Protein AF-G2XPT1-F1 (afdb_monomer)

InterPro domains:
  IPR002893 Zinc finger, MYND-type [PS01360] (117-162)
  IPR046341 SET domain superfamily [G3DSA:2.170.270.10] (86-311)
  IPR046341 SET domain superfamily [SSF82199] (81-311)
  IPR050869 Histone-lysine N-methyltransferase [PTHR12197] (74-311)

Organism: Botryotinia fuckeliana (strain T4) (NCBI:txid999810)

pLDDT: mean 87.16, std 13.93, range [38.62, 98.56]

Secondary structure (DSSP, 8-state):
-HHHHHT-S---GGG--SEEEEE-B--TT---S--TTSHHHHHHHHHHHTTT-SSEEEEEEEEE-HHHHHH---TT-PPPEEEEEEEEESS---TT--------SSEEE--SSS-B-TTT-PBPPPSSTT---EE-SS-SS-EESSHHHHHHHHHHTGGGTTTTTGGGTT-S--GGGHHHHHHHHHHHHHHHHHHHHTS-GGG-HHHHTS---PBPTTGGGS---TTSPPPGGGEEEEEHIIIIIHHHHHHHHTT--TTTSHHHH-HHHHHHHHHHHHHH-EEEEPTTT-SEEEEE--TTGGGSPP-SS-S----

Mean predicted aligned error: 7.01 Å

Nearest PDB structures (foldseek):
  4wuy-assembly1_A  TM=5.979E-01  e=5.269E-06  Homo sapiens
  6cby-assembly2_B  TM=5.929E-01  e=5.924E-06  Homo sapiens
  3n71-assembly1_A  TM=6.202E-01  e=6.059E-04  Mus musculus
  3qww-assembly1_A  TM=5.610E-01  e=1.670E-04  Mus musculus
  8hsl-assembly1_J  TM=2.811E-01  e=7.555E+00  Thermus thermophilus HB8

Foldseek 3Di:
DVCVLVVHPDDDPVPDDQKDWDFLAQDPVPPLADPCQDPVNQVVLQVVQVVWFDFKGKHKDWDFPPVCVVVDCDPVNDGDTDIAIAIDTPDDDDVPDDGGDFQFQLKAFQAQPAQAAHRRRDHADDDDPPQQKDADPQADPHIHNHPVSNVCCQQFFCVLQGPLCLNVPNHPDDLVCRVVSQLLVSLLRLVSRCVNNVHASCNPPLHNNFDLLHDDVVVVPPPDDPPDDPDPSGIDMDGCCRQPDSLVVSCVSSVHDCVVVVVRRPSVSSVSSSSRQVLAWDFDADPPPRGTTMIGRRRSVSSHDDDPDDPDDDD

Sequence (315 aa):
MAKRRLKTDEVDISELPDQGLVRREIYPWNDHEPNRFSVESLDFLNQELQAISTKVEVRAVELPTLVEAAIVQEEDGHIPTNKQLGLFATDDIQPGETVLEETSVLTVNNRLKDALCDACSTVLPPLGKNSTVVGCPDCYDIMFCNETCLNLALETYHPAVCEKDVDTISKDPDPKESPNALYLLLLARALAMSATQEVHPLDLKEVKFIWGDFLDPASNAVPISPKSEPPPVWTLPFSFSSNIATPLHILEKMDIDMFAEIANYDLWILNTLYSKFRGTASARVNTTTGMPEVAAVHPLWCLANHDCDPNGDEN

Radius of gyration: 21.25 Å; Cα contacts (8 Å, |Δi|>4): 463; chains: 1; bounding box: 54×51×52 Å

Structure (mmCIF, N/CA/C/O backbone):
data_AF-G2XPT1-F1
#
_entry.id   AF-G2XPT1-F1
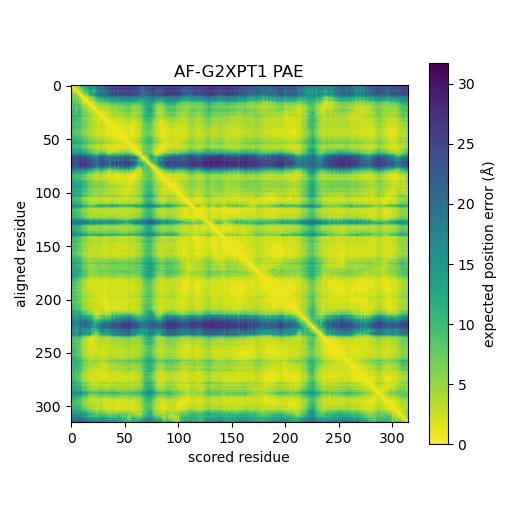#
loop_
_atom_site.group_PDB
_atom_site.id
_atom_site.type_symbol
_atom_site.label_atom_id
_atom_site.label_alt_id
_atom_site.label_comp_id
_atom_site.label_asym_id
_atom_site.label_entity_id
_atom_site.label_seq_id
_atom_site.pdbx_PDB_ins_code
_atom_site.Cartn_x
_atom_site.Cartn_y
_atom_site.Cartn_z
_atom_site.occupancy
_atom_site.B_iso_or_equiv
_atom_site.auth_seq_id
_atom_site.auth_comp_id
_atom_site.auth_asym_id
_atom_site.auth_atom_id
_atom_site.pdbx_PDB_model_num
ATOM 1 N N . MET A 1 1 ? 18.307 -8.342 -25.142 1.00 38.62 1 MET A N 1
ATOM 2 C CA . MET A 1 1 ? 18.779 -7.288 -24.210 1.00 38.62 1 MET A CA 1
ATOM 3 C C . MET A 1 1 ? 19.537 -7.853 -23.005 1.00 38.62 1 MET A C 1
ATOM 5 O O . MET A 1 1 ? 20.618 -7.346 -22.737 1.00 38.62 1 MET A O 1
ATOM 9 N N . ALA A 1 2 ? 19.042 -8.907 -22.337 1.00 41.19 2 ALA A N 1
ATOM 10 C CA . ALA A 1 2 ? 19.683 -9.516 -21.158 1.00 41.19 2 ALA A CA 1
ATOM 11 C C . ALA A 1 2 ? 21.142 -9.982 -21.383 1.00 41.19 2 ALA A C 1
ATOM 13 O O . ALA A 1 2 ? 22.028 -9.553 -20.653 1.00 41.19 2 ALA A O 1
ATOM 14 N N . LYS A 1 3 ? 21.428 -10.736 -22.460 1.00 42.47 3 LYS A N 1
ATOM 15 C CA . LYS A 1 3 ? 22.791 -11.210 -22.814 1.00 42.47 3 LYS A CA 1
ATOM 16 C C . LYS A 1 3 ? 23.838 -10.092 -22.915 1.00 42.47 3 LYS A C 1
ATOM 18 O O . LYS A 1 3 ? 24.947 -10.196 -22.406 1.00 42.47 3 LYS A O 1
ATOM 23 N N . ARG A 1 4 ? 23.446 -8.955 -23.502 1.00 47.09 4 ARG A N 1
ATOM 24 C CA . ARG A 1 4 ? 24.307 -7.771 -23.666 1.00 47.09 4 ARG A CA 1
ATOM 25 C C . ARG A 1 4 ? 24.639 -7.095 -22.329 1.00 47.09 4 ARG A C 1
ATOM 27 O O . ARG A 1 4 ? 25.687 -6.468 -22.224 1.00 47.09 4 ARG A O 1
ATOM 34 N N . ARG A 1 5 ? 23.761 -7.216 -21.324 1.00 51.12 5 ARG A N 1
ATOM 35 C CA . ARG A 1 5 ? 23.985 -6.698 -19.962 1.00 51.12 5 ARG A CA 1
ATOM 36 C C . ARG A 1 5 ? 24.780 -7.673 -19.096 1.00 51.12 5 ARG A C 1
ATOM 38 O O . ARG A 1 5 ? 25.679 -7.233 -18.393 1.00 51.12 5 ARG A O 1
ATOM 45 N N . LEU A 1 6 ? 24.509 -8.973 -19.216 1.00 55.25 6 LEU A N 1
ATOM 46 C CA . LEU A 1 6 ? 25.236 -10.037 -18.512 1.00 55.25 6 LEU A CA 1
ATOM 47 C C . LEU A 1 6 ? 26.628 -10.314 -19.108 1.00 55.25 6 LEU A C 1
ATOM 49 O O . LEU A 1 6 ? 27.410 -11.050 -18.521 1.00 55.25 6 LEU A O 1
ATOM 53 N N . LYS A 1 7 ? 26.950 -9.709 -20.262 1.00 60.59 7 LYS A N 1
ATOM 54 C CA . LYS A 1 7 ? 28.221 -9.874 -20.993 1.00 60.59 7 LYS A CA 1
ATOM 55 C C . LYS A 1 7 ? 28.572 -11.337 -21.282 1.00 60.59 7 LYS A C 1
ATOM 57 O O . LYS A 1 7 ? 29.745 -11.683 -21.375 1.00 60.59 7 LYS A O 1
ATOM 62 N N . THR A 1 8 ? 27.550 -12.168 -21.449 1.00 61.53 8 THR A N 1
ATOM 63 C CA . THR A 1 8 ? 27.683 -13.581 -21.790 1.00 61.53 8 THR A CA 1
ATOM 64 C C . THR A 1 8 ? 26.660 -13.951 -22.858 1.00 61.53 8 THR A C 1
ATOM 66 O O . THR A 1 8 ? 25.515 -13.480 -22.840 1.00 61.53 8 THR A O 1
ATOM 69 N N . ASP A 1 9 ? 27.087 -14.777 -23.809 1.00 65.94 9 ASP A N 1
ATOM 70 C CA . ASP A 1 9 ? 26.229 -15.322 -24.863 1.00 65.94 9 ASP A CA 1
ATOM 71 C C . ASP A 1 9 ? 25.440 -16.552 -24.384 1.00 65.94 9 ASP A C 1
ATOM 73 O O . ASP A 1 9 ? 24.390 -16.881 -24.955 1.00 65.94 9 ASP A O 1
ATOM 77 N N . GLU A 1 10 ? 25.893 -17.154 -23.282 1.00 67.50 10 GLU A N 1
ATOM 78 C CA . GLU A 1 10 ? 25.293 -18.289 -22.588 1.00 67.50 10 GLU A CA 1
ATOM 79 C C . GLU A 1 10 ? 24.869 -17.841 -21.186 1.00 67.50 10 GLU A C 1
ATOM 81 O O . GLU A 1 10 ? 25.688 -17.410 -20.378 1.00 67.50 10 GLU A O 1
ATOM 86 N N . VAL A 1 11 ? 23.564 -17.876 -20.922 1.00 67.00 11 VAL A N 1
ATOM 87 C CA . VAL A 1 11 ? 23.008 -17.663 -19.583 1.00 67.00 11 VAL A CA 1
ATOM 88 C C . VAL A 1 11 ? 22.449 -19.008 -19.167 1.00 67.00 11 VAL A C 1
ATOM 90 O O . VAL A 1 11 ? 21.438 -19.437 -19.728 1.00 67.00 11 VAL A O 1
ATOM 93 N N . ASP A 1 12 ? 23.122 -19.681 -18.241 1.00 76.44 12 ASP A N 1
ATOM 94 C CA . ASP A 1 12 ? 22.534 -20.837 -17.583 1.00 76.44 12 ASP A CA 1
ATOM 95 C C . ASP A 1 12 ? 21.476 -20.330 -16.598 1.00 76.44 12 ASP A C 1
ATOM 97 O O . ASP A 1 12 ? 21.779 -19.628 -15.634 1.00 76.44 12 ASP A O 1
ATOM 101 N N . ILE A 1 13 ? 20.211 -20.642 -16.877 1.00 76.50 13 ILE A N 1
ATOM 102 C CA . ILE A 1 13 ? 19.076 -20.227 -16.044 1.00 76.50 13 ILE A CA 1
ATOM 103 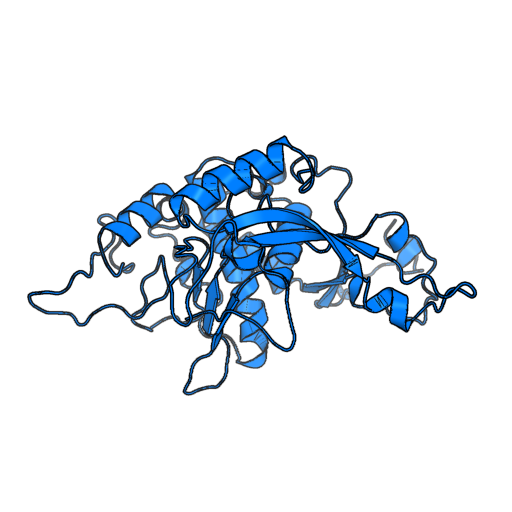C C . ILE A 1 13 ? 19.205 -20.827 -14.636 1.00 76.50 13 ILE A C 1
ATOM 105 O O . ILE A 1 13 ? 18.762 -20.204 -13.675 1.00 76.50 13 ILE A O 1
ATOM 109 N N . SER A 1 14 ? 19.843 -21.997 -14.507 1.00 78.75 14 SER A N 1
ATOM 110 C CA . SER A 1 14 ? 20.061 -22.662 -13.218 1.00 78.75 14 SER A CA 1
ATOM 111 C C . SER A 1 14 ? 21.121 -21.986 -12.342 1.00 78.75 14 SER A C 1
ATOM 113 O O . SER A 1 14 ? 21.182 -22.267 -11.148 1.00 78.75 14 SER A O 1
ATOM 115 N N . GLU A 1 15 ? 21.911 -21.066 -12.903 1.00 80.06 15 GLU A N 1
ATOM 116 C CA . GLU A 1 15 ? 22.917 -20.285 -12.176 1.00 80.06 15 GLU A CA 1
ATOM 117 C C . GLU A 1 15 ? 22.453 -18.852 -11.862 1.00 80.06 15 GLU A C 1
ATOM 119 O O . GLU A 1 15 ? 23.216 -18.058 -11.304 1.00 80.06 15 GLU A O 1
ATOM 124 N N . LEU A 1 16 ? 21.215 -18.485 -12.217 1.00 78.94 16 LEU A N 1
ATOM 125 C CA . LEU A 1 16 ? 20.687 -17.166 -11.877 1.00 78.94 16 LEU A CA 1
ATOM 126 C C . LEU A 1 16 ? 20.480 -17.048 -10.358 1.00 78.94 16 LEU A C 1
ATOM 128 O O . LEU A 1 16 ? 19.913 -17.953 -9.748 1.00 78.94 16 LEU A O 1
ATOM 132 N N . PRO A 1 17 ? 20.913 -15.938 -9.733 1.00 83.19 17 PRO A N 1
ATOM 133 C CA . PRO A 1 17 ? 20.737 -15.752 -8.302 1.00 83.19 17 PRO A CA 1
ATOM 134 C C . PRO A 1 17 ? 19.265 -15.507 -7.956 1.00 83.19 17 PRO A C 1
ATOM 136 O O . PRO A 1 17 ? 18.551 -14.808 -8.677 1.00 83.19 17 PRO A O 1
ATOM 139 N N . ASP A 1 18 ? 18.849 -15.994 -6.787 1.00 84.94 18 ASP A N 1
ATOM 140 C CA . ASP A 1 18 ? 17.502 -15.757 -6.251 1.00 84.94 18 ASP A CA 1
ATOM 141 C C . ASP A 1 18 ? 17.252 -14.292 -5.878 1.00 84.94 18 ASP A C 1
ATOM 143 O O . ASP A 1 18 ? 16.100 -13.875 -5.765 1.00 84.94 18 ASP A O 1
ATOM 147 N N . GLN A 1 19 ? 18.315 -13.514 -5.659 1.00 86.88 19 GLN A N 1
ATOM 148 C CA . GLN A 1 19 ? 18.261 -12.112 -5.258 1.00 86.88 19 GLN A CA 1
ATOM 149 C C . GLN A 1 19 ? 18.937 -11.217 -6.291 1.00 86.88 19 GLN A C 1
ATOM 151 O O . GLN A 1 19 ? 19.929 -11.587 -6.922 1.00 86.88 19 GLN A O 1
ATOM 156 N N . GLY A 1 20 ? 18.420 -10.003 -6.430 1.00 87.00 20 GLY A N 1
ATOM 157 C CA . GLY A 1 20 ? 18.968 -9.011 -7.336 1.00 87.00 20 GLY A CA 1
ATOM 158 C C . GLY A 1 20 ? 18.349 -7.641 -7.130 1.00 87.00 20 GLY A C 1
ATOM 159 O O . GLY A 1 20 ? 17.837 -7.310 -6.062 1.00 87.00 20 GLY A O 1
ATOM 160 N N . LEU A 1 21 ? 18.405 -6.841 -8.188 1.00 85.31 21 LEU A N 1
ATOM 161 C CA . LEU A 1 21 ? 17.921 -5.471 -8.206 1.00 85.31 21 LEU A CA 1
ATOM 162 C C . LEU A 1 21 ? 17.081 -5.247 -9.462 1.00 85.31 21 LEU A C 1
ATOM 164 O O . LEU A 1 21 ? 17.472 -5.663 -10.558 1.00 85.31 21 LEU A O 1
ATOM 168 N N . VAL A 1 22 ? 15.954 -4.559 -9.312 1.00 85.44 22 VAL A N 1
ATOM 169 C CA . VAL A 1 22 ? 15.142 -4.060 -10.433 1.00 85.44 22 VAL A CA 1
ATOM 170 C C . VAL A 1 22 ? 15.183 -2.543 -10.474 1.00 85.44 22 VAL A C 1
ATOM 172 O O . VAL A 1 22 ? 15.531 -1.892 -9.494 1.00 85.44 22 VAL A O 1
ATOM 175 N N . ARG A 1 23 ? 14.862 -1.970 -11.633 1.00 82.62 23 ARG A N 1
ATOM 176 C CA . ARG A 1 23 ? 14.886 -0.521 -11.822 1.00 82.62 23 ARG A CA 1
ATOM 177 C C . ARG A 1 23 ? 13.727 0.147 -11.102 1.00 82.62 23 ARG A C 1
ATOM 179 O O . ARG A 1 23 ? 12.616 -0.379 -11.085 1.00 82.62 23 ARG A O 1
ATOM 186 N N . ARG A 1 24 ? 14.001 1.337 -10.580 1.00 86.12 24 ARG A N 1
ATOM 187 C CA . ARG A 1 24 ? 13.007 2.239 -10.009 1.00 86.12 24 ARG A CA 1
ATOM 188 C C . ARG A 1 24 ? 12.661 3.333 -11.024 1.00 86.12 24 ARG A C 1
ATOM 190 O O . ARG A 1 24 ? 13.231 4.418 -10.999 1.00 86.12 24 ARG A O 1
ATOM 197 N N . GLU A 1 25 ? 11.796 3.018 -11.986 1.00 85.50 25 GLU A N 1
ATOM 198 C CA . GLU A 1 25 ? 11.415 3.929 -13.079 1.00 85.50 25 GLU A CA 1
ATOM 199 C C . GLU A 1 25 ? 9.935 3.796 -13.438 1.00 85.50 25 GLU A C 1
ATOM 201 O O . GLU A 1 25 ? 9.319 2.762 -13.176 1.00 85.50 25 GLU A O 1
ATOM 206 N N . ILE A 1 26 ? 9.377 4.831 -14.071 1.00 87.38 26 ILE A N 1
ATOM 207 C CA . ILE A 1 26 ? 8.077 4.716 -14.737 1.00 87.38 26 ILE A CA 1
ATOM 208 C C . ILE A 1 26 ? 8.307 3.944 -16.036 1.00 87.38 26 ILE A C 1
ATOM 210 O O . ILE A 1 26 ? 9.004 4.409 -16.942 1.00 87.38 26 ILE A O 1
ATOM 214 N N . TYR A 1 27 ? 7.757 2.734 -16.114 1.00 86.19 27 TYR A N 1
ATOM 215 C CA . TYR A 1 27 ? 7.898 1.895 -17.298 1.00 86.19 27 TYR A CA 1
ATOM 216 C C . TYR A 1 27 ? 7.154 2.500 -18.499 1.00 86.19 27 TYR A C 1
ATOM 218 O O . TYR A 1 27 ? 6.073 3.050 -18.315 1.00 86.19 27 TYR A O 1
ATOM 226 N N . PRO A 1 28 ? 7.652 2.346 -19.743 1.00 86.62 28 PRO A N 1
ATOM 227 C CA . PRO A 1 28 ? 7.033 2.971 -20.919 1.00 86.62 28 PRO A CA 1
ATOM 228 C C . PRO A 1 28 ? 5.571 2.594 -21.192 1.00 86.62 28 PRO A C 1
ATOM 230 O O . PRO A 1 28 ? 4.889 3.320 -21.905 1.00 86.62 28 PRO A O 1
ATOM 233 N N . TRP A 1 29 ? 5.115 1.444 -20.690 1.00 88.56 29 TRP A N 1
ATOM 234 C CA . TRP A 1 29 ? 3.732 0.981 -20.825 1.00 88.56 29 TRP A CA 1
ATOM 235 C C . TRP A 1 29 ? 2.807 1.545 -19.736 1.00 88.56 29 TRP A C 1
ATOM 237 O O . TRP A 1 29 ? 1.599 1.441 -19.885 1.00 88.56 29 TRP A O 1
ATOM 247 N N . ASN A 1 30 ? 3.356 2.098 -18.648 1.00 91.31 30 ASN A N 1
ATOM 248 C CA . ASN A 1 30 ? 2.587 2.529 -17.487 1.00 91.31 30 ASN A CA 1
ATOM 249 C C . ASN A 1 30 ? 2.008 3.931 -17.719 1.00 91.31 30 ASN A C 1
ATOM 251 O O . ASN A 1 30 ? 2.648 4.937 -17.409 1.00 91.31 30 ASN A O 1
ATOM 255 N N . ASP A 1 31 ? 0.797 3.981 -18.262 1.00 93.00 31 ASP A N 1
ATOM 256 C CA . ASP A 1 31 ? -0.021 5.186 -18.421 1.00 93.00 31 ASP A CA 1
ATOM 257 C C . ASP A 1 31 ? -0.940 5.463 -17.215 1.00 93.00 31 ASP A C 1
ATOM 259 O O . ASP A 1 31 ? -1.649 6.470 -17.199 1.00 93.00 31 ASP A O 1
ATOM 263 N N . HIS A 1 32 ? -0.881 4.621 -16.177 1.00 95.44 32 HIS A N 1
ATOM 264 C CA . HIS A 1 32 ? -1.628 4.798 -14.931 1.00 95.44 32 HIS A CA 1
ATOM 265 C C . HIS A 1 32 ? -0.966 5.797 -13.974 1.00 95.44 32 HIS A C 1
ATOM 267 O O . HIS A 1 32 ? -1.654 6.397 -13.143 1.00 95.44 32 HIS A O 1
ATOM 273 N N . GLU A 1 33 ? 0.356 6.001 -14.077 1.00 94.12 33 GLU A N 1
ATOM 274 C CA . GLU A 1 33 ? 1.042 6.974 -13.225 1.00 94.12 33 GLU A CA 1
ATOM 275 C C . GLU A 1 33 ? 0.599 8.412 -13.538 1.00 94.12 33 GLU A C 1
ATOM 277 O O . GLU A 1 33 ? 0.815 8.903 -14.652 1.00 94.12 33 GLU A O 1
ATOM 282 N N . PRO A 1 34 ? 0.029 9.142 -12.560 1.00 94.38 34 PRO A N 1
ATOM 283 C CA . PRO A 1 34 ? -0.455 10.486 -12.800 1.00 94.38 34 PRO A CA 1
ATOM 284 C C . PRO A 1 34 ? 0.697 11.493 -12.806 1.00 94.38 34 PRO A C 1
ATOM 286 O O . PRO A 1 34 ? 1.705 11.356 -12.106 1.00 94.38 34 PRO A O 1
ATOM 289 N N . ASN A 1 35 ? 0.481 12.623 -13.478 1.00 93.88 35 ASN A N 1
ATOM 290 C CA . ASN A 1 35 ? 1.222 13.827 -13.131 1.00 93.88 35 ASN A CA 1
ATOM 291 C C . ASN A 1 35 ? 0.732 14.329 -11.762 1.00 93.88 35 ASN A C 1
ATOM 293 O O . ASN A 1 35 ? -0.285 15.025 -11.675 1.00 93.88 35 ASN A O 1
ATOM 297 N N . ARG A 1 36 ? 1.461 13.990 -10.692 1.00 94.38 36 ARG A N 1
ATOM 298 C CA . ARG A 1 36 ? 1.141 14.372 -9.300 1.00 94.38 36 ARG A CA 1
ATOM 299 C C . ARG A 1 36 ? 1.050 15.887 -9.080 1.00 94.38 36 ARG A C 1
ATOM 301 O O . ARG A 1 36 ? 0.421 16.316 -8.125 1.00 94.38 36 ARG A O 1
ATOM 308 N N . PHE A 1 37 ? 1.661 16.685 -9.956 1.00 95.12 37 PHE A N 1
ATOM 309 C CA . PHE A 1 37 ? 1.712 18.148 -9.858 1.00 95.12 37 PHE A CA 1
ATOM 310 C C . PHE A 1 37 ? 0.707 18.856 -10.775 1.00 95.12 37 PHE A C 1
ATOM 312 O O . PHE A 1 37 ? 0.735 20.081 -10.880 1.00 95.12 37 PHE A O 1
ATOM 319 N N . SER A 1 38 ? -0.122 18.099 -11.497 1.00 96.88 38 SER A N 1
ATOM 320 C CA . SER A 1 38 ? -1.204 18.671 -12.299 1.00 96.88 38 SER A CA 1
ATOM 321 C C . SER A 1 38 ? -2.288 19.275 -11.407 1.00 96.88 38 SER A C 1
ATOM 323 O O . SER A 1 38 ? -2.428 18.894 -10.243 1.00 96.88 38 SER A O 1
ATOM 325 N N . VAL A 1 39 ? -3.051 20.217 -11.964 1.00 97.56 39 VAL A N 1
ATOM 326 C CA . VAL A 1 39 ? -4.173 20.849 -11.254 1.00 97.56 39 VAL A CA 1
ATOM 327 C C . VAL A 1 39 ? -5.203 19.787 -10.885 1.00 97.56 39 VAL A C 1
ATOM 329 O O . VAL A 1 39 ? -5.645 19.738 -9.748 1.00 97.56 39 VAL A O 1
ATOM 332 N N . GLU A 1 40 ? -5.480 18.860 -11.798 1.00 97.62 40 GLU A N 1
ATOM 333 C CA . GLU A 1 40 ? -6.436 17.775 -11.605 1.00 97.62 40 GLU A CA 1
ATOM 334 C C . GLU A 1 40 ? -6.037 16.847 -10.444 1.00 97.62 40 GLU A C 1
ATOM 336 O O . GLU A 1 40 ? -6.880 16.491 -9.622 1.00 97.62 40 GLU A O 1
ATOM 341 N N . SER A 1 41 ? -4.750 16.487 -10.335 1.00 97.62 41 SER A N 1
ATOM 342 C CA . SER A 1 41 ? -4.242 15.685 -9.211 1.00 97.62 41 SER A CA 1
ATOM 343 C C . SER A 1 41 ? -4.313 16.439 -7.883 1.00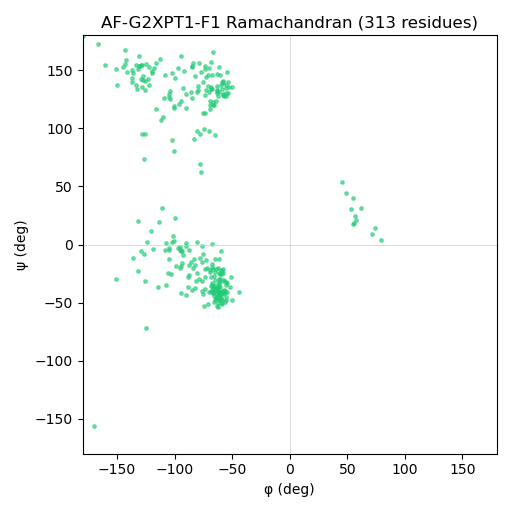 97.62 41 SER A C 1
ATOM 345 O O . SER A 1 41 ? -4.671 15.849 -6.866 1.00 97.62 41 SER A O 1
ATOM 347 N N . LEU A 1 42 ? -3.963 17.729 -7.872 1.00 98.00 42 LEU A N 1
ATOM 348 C CA . LEU A 1 42 ? -4.013 18.555 -6.663 1.00 98.00 42 LEU A CA 1
ATOM 349 C C . LEU A 1 42 ? -5.454 18.787 -6.199 1.00 98.00 42 LEU A C 1
ATOM 351 O O . LEU A 1 42 ? -5.712 18.711 -5.000 1.00 98.00 42 LEU A O 1
ATOM 355 N N . ASP A 1 43 ? -6.383 19.026 -7.122 1.00 98.06 43 ASP A N 1
ATOM 356 C CA . ASP A 1 43 ? -7.806 19.193 -6.822 1.00 98.06 43 ASP A CA 1
ATOM 357 C C . ASP A 1 43 ? -8.388 17.904 -6.235 1.00 98.06 43 ASP A C 1
ATOM 359 O O . ASP A 1 43 ? -9.058 17.948 -5.204 1.00 98.06 43 ASP A O 1
ATOM 363 N N . PHE A 1 44 ? -8.069 16.748 -6.832 1.00 97.88 44 PHE A N 1
ATOM 364 C CA . PHE A 1 44 ? -8.476 15.445 -6.305 1.00 97.88 44 PHE A CA 1
ATOM 365 C C . PHE A 1 44 ? -7.934 15.207 -4.888 1.00 97.88 44 PHE A C 1
ATOM 367 O O . PHE A 1 44 ? -8.694 14.877 -3.981 1.00 97.88 44 PHE A O 1
ATOM 374 N N . LEU A 1 45 ? -6.630 15.414 -4.671 1.00 97.94 45 LEU A N 1
ATOM 375 C CA . LEU A 1 45 ? -6.009 15.211 -3.360 1.00 97.94 45 LEU A CA 1
ATOM 376 C C . LEU A 1 45 ? -6.578 16.154 -2.296 1.00 97.94 45 LEU A C 1
ATOM 378 O O . LEU A 1 45 ? -6.822 15.725 -1.173 1.00 97.94 45 LEU A O 1
ATOM 382 N N . ASN A 1 46 ? -6.820 17.420 -2.641 1.00 98.06 46 ASN A N 1
ATOM 383 C CA . ASN A 1 46 ? -7.441 18.373 -1.724 1.00 98.06 46 ASN A CA 1
ATOM 384 C C . ASN A 1 46 ? -8.902 18.028 -1.427 1.00 98.06 46 ASN A C 1
ATOM 386 O O . ASN A 1 46 ? -9.350 18.223 -0.299 1.00 98.06 46 ASN A O 1
ATOM 390 N N . GLN A 1 47 ? -9.638 17.489 -2.400 1.00 97.25 47 GLN A N 1
ATOM 391 C CA . GLN A 1 47 ? -10.997 17.005 -2.178 1.00 97.25 47 GLN A CA 1
ATOM 392 C C . GLN A 1 47 ? -11.021 15.821 -1.200 1.00 97.25 47 GLN A C 1
ATOM 394 O O . GLN A 1 47 ? -11.829 15.827 -0.273 1.00 97.25 47 GLN A O 1
ATOM 399 N N . GLU A 1 48 ? -10.131 14.837 -1.365 1.00 96.56 48 GLU A N 1
ATOM 400 C CA . GLU A 1 48 ? -10.024 13.717 -0.418 1.00 96.56 48 GLU A CA 1
ATOM 401 C C . GLU A 1 48 ? -9.569 14.206 0.971 1.00 96.56 48 GLU A C 1
ATOM 403 O O . GLU A 1 48 ? -10.120 13.790 1.990 1.00 96.56 48 GLU A O 1
ATOM 408 N N . LEU A 1 49 ? -8.623 15.152 1.029 1.00 96.75 49 LEU A N 1
ATOM 409 C CA . LEU A 1 49 ? -8.117 15.732 2.279 1.00 96.75 49 LEU A CA 1
ATOM 410 C C . LEU A 1 49 ? -9.200 16.463 3.085 1.00 96.75 49 LEU A C 1
ATOM 412 O O . LEU A 1 49 ? -9.225 16.349 4.310 1.00 96.75 49 LEU A O 1
ATOM 416 N N . GLN A 1 50 ? -10.134 17.146 2.420 1.00 95.69 50 GLN A N 1
ATOM 417 C CA . GLN A 1 50 ? -11.257 17.833 3.074 1.00 95.69 50 GLN A CA 1
ATOM 418 C C . GLN A 1 50 ? -12.195 16.889 3.841 1.00 95.69 50 GLN A C 1
ATOM 420 O O . GLN A 1 50 ? -12.928 17.342 4.722 1.00 95.69 50 GLN A O 1
ATOM 425 N N . ALA A 1 51 ? -12.190 15.588 3.532 1.00 94.38 51 ALA A N 1
ATOM 426 C CA . ALA A 1 51 ? -12.980 14.607 4.270 1.00 94.38 51 ALA A CA 1
ATOM 427 C C . ALA A 1 51 ? -12.395 14.293 5.660 1.00 94.38 51 ALA A C 1
ATOM 429 O O . ALA A 1 51 ? -13.127 13.819 6.528 1.00 94.38 51 ALA A O 1
ATOM 430 N N . ILE A 1 52 ? -11.100 14.559 5.870 1.00 94.44 52 ILE A N 1
ATOM 431 C CA . ILE A 1 52 ? -10.349 14.142 7.067 1.00 94.44 52 ILE A CA 1
ATOM 432 C C . ILE A 1 52 ? -9.576 15.276 7.756 1.00 94.44 52 ILE A C 1
ATOM 434 O O . ILE A 1 52 ? -8.979 15.072 8.814 1.00 94.44 52 ILE A O 1
ATOM 438 N N . SER A 1 53 ? -9.563 16.471 7.165 1.00 95.62 53 SER A N 1
ATOM 439 C CA . SER A 1 53 ? -8.948 17.670 7.726 1.00 95.62 53 SER A CA 1
ATOM 440 C C . SER A 1 53 ? -9.661 18.938 7.260 1.00 95.62 53 SER A C 1
ATOM 442 O O . SER A 1 53 ? -10.209 19.005 6.164 1.00 95.62 53 SER A O 1
ATOM 444 N N . THR A 1 54 ? -9.628 19.974 8.099 1.00 94.69 54 THR A N 1
ATOM 445 C CA . THR A 1 54 ? -10.178 21.306 7.800 1.00 94.69 54 THR A CA 1
ATOM 446 C C . THR A 1 54 ? -9.132 22.418 7.808 1.00 94.69 54 THR A C 1
ATOM 448 O O . THR A 1 54 ? -9.479 23.558 7.513 1.00 94.69 54 THR A O 1
ATOM 451 N N . LYS A 1 55 ? -7.876 22.108 8.159 1.00 95.56 55 LYS A N 1
ATOM 452 C CA . LYS A 1 55 ? -6.821 23.107 8.408 1.00 95.56 55 LYS A CA 1
ATOM 453 C C . LYS A 1 55 ? -5.570 22.928 7.563 1.00 95.56 55 LYS A C 1
ATOM 455 O O . LYS A 1 55 ? -4.603 23.666 7.754 1.00 95.56 55 LYS A O 1
ATOM 460 N N . VAL A 1 56 ? -5.551 21.945 6.670 1.00 96.75 56 VAL A N 1
ATOM 461 C CA . VAL A 1 56 ? -4.436 21.737 5.752 1.00 96.75 56 VAL A CA 1
ATOM 462 C C . VAL A 1 56 ? -4.912 21.563 4.324 1.00 96.75 56 VAL A C 1
ATOM 464 O O . VAL A 1 56 ? -6.021 21.100 4.068 1.00 96.75 56 VAL A O 1
ATOM 467 N N . GLU A 1 57 ? -4.032 21.914 3.398 1.00 97.44 57 GLU A N 1
ATOM 468 C CA . GLU A 1 57 ? -4.194 21.657 1.976 1.00 97.44 57 GLU A CA 1
ATOM 469 C C . GLU A 1 57 ? -2.909 21.079 1.373 1.00 97.44 57 GLU A C 1
ATOM 471 O O . GLU A 1 57 ? -1.799 21.317 1.863 1.00 97.44 57 GLU A O 1
ATOM 476 N N . VAL A 1 58 ? -3.058 20.329 0.286 1.00 97.75 58 VAL A N 1
ATOM 477 C CA . VAL A 1 58 ? -1.949 19.804 -0.507 1.00 97.75 58 VAL A CA 1
ATOM 478 C C . VAL A 1 58 ? -1.504 20.861 -1.508 1.00 97.75 58 VAL A C 1
ATOM 480 O O . VAL A 1 58 ? -2.300 21.330 -2.326 1.00 97.75 58 VAL A O 1
ATOM 483 N N . ARG A 1 59 ? -0.211 21.191 -1.509 1.00 97.19 59 ARG A N 1
ATOM 484 C CA . ARG A 1 59 ? 0.398 22.058 -2.530 1.00 97.19 59 ARG A CA 1
ATOM 485 C C . ARG A 1 59 ? 1.656 21.424 -3.112 1.00 97.19 59 ARG A C 1
ATOM 487 O O . ARG A 1 59 ? 2.340 20.646 -2.451 1.00 97.19 59 ARG A O 1
ATOM 494 N N . ALA A 1 60 ? 1.986 21.798 -4.346 1.00 95.75 60 ALA A N 1
ATOM 495 C CA . ALA A 1 60 ? 3.296 21.517 -4.919 1.00 95.75 60 ALA A CA 1
ATOM 496 C C . ALA A 1 60 ? 4.329 22.528 -4.399 1.00 95.75 60 ALA A C 1
ATOM 498 O O . ALA A 1 60 ? 4.065 23.731 -4.358 1.00 95.75 60 ALA A O 1
ATOM 499 N N . VAL A 1 61 ? 5.510 22.042 -4.034 1.00 92.88 61 VAL A N 1
ATOM 500 C CA . VAL A 1 61 ? 6.618 22.832 -3.490 1.00 92.88 61 VAL A CA 1
ATOM 501 C C . VAL A 1 61 ? 7.930 22.406 -4.140 1.00 92.88 61 VAL A C 1
ATOM 503 O O . VAL A 1 61 ? 8.094 21.246 -4.509 1.00 92.88 61 VAL A O 1
ATOM 506 N N . GLU A 1 62 ? 8.859 23.344 -4.309 1.00 91.06 62 GLU A N 1
ATOM 507 C CA . GLU A 1 62 ? 10.228 23.038 -4.725 1.00 91.06 62 GLU A CA 1
ATOM 508 C C . GLU A 1 62 ? 11.126 22.956 -3.493 1.00 91.06 62 GLU A C 1
ATOM 510 O O . GLU A 1 62 ? 11.232 23.919 -2.732 1.00 91.06 62 GLU A O 1
ATOM 515 N N . LEU A 1 63 ? 11.751 21.796 -3.293 1.00 85.50 63 LEU A N 1
ATOM 516 C CA . LEU A 1 63 ? 12.647 21.524 -2.173 1.00 85.50 63 LEU A CA 1
ATOM 517 C C . LEU A 1 63 ? 14.061 21.221 -2.679 1.00 85.50 63 LEU A C 1
ATOM 519 O O . LEU A 1 63 ? 14.210 20.720 -3.792 1.00 85.50 63 LEU A O 1
ATOM 523 N N . PRO A 1 64 ? 15.113 21.499 -1.891 1.00 81.50 64 PRO A N 1
ATOM 524 C CA . PRO A 1 64 ? 16.479 21.133 -2.251 1.00 81.50 64 PRO A CA 1
ATOM 525 C C . PRO A 1 64 ? 16.661 19.621 -2.461 1.00 81.50 64 PRO A C 1
ATOM 527 O O . PRO A 1 64 ? 16.268 18.810 -1.620 1.00 81.50 64 PRO A O 1
ATOM 530 N N . THR A 1 65 ? 17.339 19.231 -3.538 1.00 75.38 65 THR A N 1
ATOM 531 C CA . THR A 1 65 ? 17.727 17.845 -3.809 1.00 75.38 65 THR A CA 1
ATOM 532 C C . THR A 1 65 ? 18.944 17.476 -2.959 1.00 75.38 65 THR A C 1
ATOM 534 O O . THR A 1 65 ? 20.092 17.720 -3.330 1.00 75.38 65 THR A O 1
ATOM 537 N N . LEU A 1 66 ? 18.700 16.862 -1.797 1.00 65.75 66 LEU A N 1
ATOM 538 C CA . LEU A 1 66 ? 19.737 16.585 -0.791 1.00 65.75 66 LEU A CA 1
ATOM 539 C C . LEU A 1 66 ? 20.860 15.652 -1.284 1.00 65.75 66 LEU A C 1
ATOM 541 O O . LEU A 1 66 ? 22.015 15.825 -0.901 1.00 65.75 66 LEU A O 1
ATOM 545 N N . VAL A 1 67 ? 20.543 14.672 -2.138 1.00 56.78 67 VAL A N 1
ATOM 546 C CA . VAL A 1 67 ? 21.525 13.688 -2.636 1.00 56.78 67 VAL A CA 1
ATOM 547 C C . VAL A 1 67 ? 22.435 14.293 -3.708 1.00 56.78 67 VAL A C 1
ATOM 549 O O . VAL A 1 67 ? 23.639 14.057 -3.692 1.00 56.78 67 VAL A O 1
ATOM 552 N N . GLU A 1 68 ? 21.895 15.113 -4.609 1.00 50.47 68 GLU A N 1
ATOM 553 C CA . GLU A 1 68 ? 22.681 15.773 -5.660 1.00 50.47 68 GLU A CA 1
ATOM 554 C C . GLU A 1 68 ? 23.534 16.909 -5.094 1.00 50.47 68 GLU A C 1
ATOM 556 O O . GLU A 1 68 ? 24.705 17.006 -5.450 1.00 50.47 68 GLU A O 1
ATOM 561 N N . ALA A 1 69 ? 23.020 17.674 -4.124 1.00 48.28 69 ALA A N 1
ATOM 562 C CA . ALA A 1 69 ? 23.785 18.708 -3.423 1.00 48.28 69 ALA A CA 1
ATOM 563 C C . ALA A 1 69 ? 25.020 18.157 -2.673 1.00 48.28 69 ALA A C 1
ATOM 565 O O . ALA A 1 69 ? 25.993 18.879 -2.455 1.00 48.28 69 ALA A O 1
ATOM 566 N N . ALA A 1 70 ? 25.003 16.875 -2.290 1.00 47.88 70 ALA A N 1
ATOM 567 C CA . ALA A 1 70 ? 26.138 16.200 -1.659 1.00 47.88 70 ALA A CA 1
ATOM 568 C C . ALA A 1 70 ? 27.173 15.656 -2.666 1.00 47.88 70 ALA A C 1
ATOM 570 O O . ALA A 1 70 ? 28.314 15.395 -2.281 1.00 47.88 70 ALA A O 1
ATOM 571 N N . ILE A 1 71 ? 26.791 15.464 -3.935 1.00 48.22 71 ILE A N 1
ATOM 572 C CA . ILE A 1 71 ? 27.615 14.807 -4.968 1.00 48.22 71 ILE A CA 1
ATOM 573 C C . ILE A 1 71 ? 28.144 15.817 -5.997 1.00 48.22 71 ILE A C 1
ATOM 575 O O . ILE A 1 71 ? 29.267 15.666 -6.481 1.00 48.22 71 ILE A O 1
ATOM 579 N N . VAL A 1 72 ? 27.368 16.852 -6.318 1.00 48.62 72 VAL A N 1
ATOM 580 C CA . VAL A 1 72 ? 27.682 17.866 -7.327 1.00 48.62 72 VAL A CA 1
ATOM 581 C C . VAL A 1 72 ? 27.577 19.237 -6.665 1.00 48.62 72 VAL A C 1
ATOM 583 O O . VAL A 1 72 ? 26.501 19.812 -6.550 1.00 48.62 72 VAL A O 1
ATOM 586 N N . GLN A 1 73 ? 28.706 19.769 -6.196 1.00 47.50 73 GLN A N 1
ATOM 587 C CA . GLN A 1 73 ? 28.797 21.211 -5.975 1.00 47.50 73 GLN A CA 1
ATOM 588 C C . GLN A 1 73 ? 28.924 21.848 -7.357 1.00 47.50 73 GLN A C 1
ATOM 590 O O . GLN A 1 73 ? 30.006 21.815 -7.945 1.00 47.50 73 GLN A O 1
ATOM 595 N N . GLU A 1 74 ? 27.824 22.359 -7.910 1.00 52.94 74 GLU A N 1
ATOM 596 C CA . GLU A 1 74 ? 27.917 23.220 -9.088 1.00 52.94 74 GLU A CA 1
ATOM 597 C C . GLU A 1 74 ? 28.770 24.452 -8.734 1.00 52.94 74 GLU A C 1
ATOM 599 O O . GLU A 1 74 ? 28.676 25.006 -7.635 1.00 52.94 74 GLU A O 1
ATOM 604 N N . GLU A 1 75 ? 29.669 24.848 -9.643 1.00 55.12 75 GLU A N 1
ATOM 605 C CA . GLU A 1 75 ? 30.670 25.905 -9.409 1.00 55.12 75 GLU A CA 1
ATOM 606 C C . GLU A 1 75 ? 30.046 27.286 -9.110 1.00 55.12 75 GLU A C 1
ATOM 608 O O . GLU A 1 75 ? 30.749 28.193 -8.659 1.00 55.12 75 GLU A O 1
ATOM 613 N N . ASP A 1 76 ? 28.740 27.454 -9.335 1.00 65.06 76 ASP A N 1
ATOM 614 C CA . ASP A 1 76 ? 27.978 28.687 -9.119 1.00 65.06 76 ASP A CA 1
ATOM 615 C C . ASP A 1 76 ? 27.256 28.761 -7.757 1.00 65.06 76 ASP A C 1
ATOM 617 O O . ASP A 1 76 ? 26.694 29.806 -7.416 1.00 65.06 76 ASP A O 1
ATOM 621 N N . GLY A 1 77 ? 27.306 27.691 -6.953 1.00 63.66 77 GLY A N 1
ATOM 622 C CA . GLY A 1 77 ? 26.650 27.623 -5.647 1.00 63.66 77 GLY A CA 1
ATOM 623 C C . GLY A 1 77 ? 25.126 27.461 -5.705 1.00 63.66 77 GLY A C 1
ATOM 624 O O . GLY A 1 77 ? 24.470 27.660 -4.676 1.00 63.66 77 GLY A O 1
ATOM 625 N N . HIS A 1 78 ? 24.548 27.118 -6.862 1.00 67.06 78 HIS A N 1
ATOM 626 C CA . HIS A 1 78 ? 23.131 26.782 -6.963 1.00 67.06 78 HIS A CA 1
ATOM 627 C C . HIS A 1 78 ? 22.863 25.399 -6.351 1.00 67.06 78 HIS A C 1
ATOM 629 O O . HIS A 1 78 ? 23.536 24.418 -6.659 1.00 67.06 78 HIS A O 1
ATOM 635 N N . ILE A 1 79 ? 21.881 25.318 -5.450 1.00 69.69 79 ILE A N 1
ATOM 636 C CA . ILE A 1 79 ? 21.443 24.044 -4.877 1.00 69.69 79 ILE A CA 1
ATOM 637 C C . ILE A 1 79 ? 20.329 23.512 -5.784 1.00 69.69 79 ILE A C 1
ATOM 639 O O . ILE A 1 79 ? 19.298 24.183 -5.879 1.00 69.69 79 ILE A O 1
ATOM 643 N N . PRO A 1 80 ? 20.501 22.348 -6.439 1.00 76.88 80 PRO A N 1
ATOM 644 C CA . PRO A 1 80 ? 19.455 21.777 -7.279 1.00 76.88 80 PRO A CA 1
ATOM 645 C C . PRO A 1 80 ? 18.190 21.550 -6.450 1.00 76.88 80 PRO A C 1
ATOM 647 O O . PRO A 1 80 ? 18.275 21.150 -5.287 1.00 76.88 80 PRO A O 1
ATOM 650 N N . THR A 1 81 ? 17.023 21.810 -7.036 1.00 82.75 81 THR A N 1
ATOM 651 C CA . THR A 1 81 ? 15.720 21.578 -6.402 1.00 82.75 81 THR A CA 1
ATOM 652 C C . THR A 1 81 ? 14.916 20.522 -7.153 1.00 82.75 81 THR A C 1
ATOM 654 O O . THR A 1 81 ? 15.111 20.291 -8.348 1.00 82.75 81 THR A O 1
ATOM 657 N N . ASN A 1 82 ? 13.981 19.880 -6.456 1.00 83.81 82 ASN A N 1
ATOM 658 C CA . ASN A 1 82 ? 12.985 18.997 -7.042 1.00 83.81 82 ASN A CA 1
ATOM 659 C C . ASN A 1 82 ? 11.572 19.379 -6.586 1.00 83.81 82 ASN A C 1
ATOM 661 O O . ASN A 1 82 ? 11.368 19.983 -5.533 1.00 83.81 82 ASN A O 1
ATOM 665 N N . LYS A 1 83 ? 10.575 19.042 -7.410 1.00 89.75 83 LYS A N 1
ATOM 666 C CA . LYS A 1 83 ? 9.168 19.238 -7.052 1.00 89.75 83 LYS A CA 1
ATOM 667 C C . LYS A 1 83 ? 8.698 18.111 -6.150 1.00 89.75 83 LYS A C 1
ATOM 669 O O . LYS A 1 83 ? 8.865 16.938 -6.481 1.00 89.75 83 LYS A O 1
ATOM 674 N N . GLN A 1 84 ? 8.051 18.479 -5.056 1.00 91.19 84 GLN A N 1
ATOM 675 C CA . GLN A 1 84 ? 7.402 17.574 -4.118 1.00 91.19 84 GLN A CA 1
ATOM 676 C C . GLN A 1 84 ? 5.986 18.064 -3.824 1.00 91.19 84 GLN A C 1
ATOM 678 O O . GLN A 1 84 ? 5.631 19.206 -4.117 1.00 91.19 84 GLN A O 1
ATOM 683 N N . LEU A 1 85 ? 5.153 17.173 -3.297 1.00 95.38 85 LEU A N 1
ATOM 684 C CA . LEU A 1 85 ? 3.886 17.568 -2.690 1.00 95.38 85 LEU A CA 1
ATOM 685 C C . LEU A 1 85 ? 4.129 17.794 -1.199 1.00 95.38 85 LEU A C 1
ATOM 687 O O . LEU A 1 85 ? 5.024 17.177 -0.629 1.00 95.38 85 LEU A O 1
ATOM 691 N N . GLY A 1 86 ? 3.374 18.698 -0.591 1.00 95.38 86 GLY A N 1
ATOM 692 C CA . GLY A 1 86 ? 3.459 19.004 0.831 1.00 95.38 86 GLY A CA 1
ATOM 693 C C . GLY A 1 86 ? 2.090 19.331 1.409 1.00 95.38 86 GLY A C 1
ATOM 694 O O . GLY A 1 86 ? 1.231 19.841 0.686 1.00 95.38 86 GLY A O 1
ATOM 695 N N . LEU A 1 87 ? 1.911 19.077 2.706 1.00 95.88 87 LEU A N 1
ATOM 696 C CA . LEU A 1 87 ? 0.788 19.597 3.485 1.00 95.88 87 LEU A CA 1
ATOM 697 C C . LEU A 1 87 ? 1.117 20.995 4.014 1.00 95.88 87 LEU A C 1
ATOM 699 O O . LEU A 1 87 ? 2.180 21.218 4.594 1.00 95.88 87 LEU A O 1
ATOM 703 N N . PHE A 1 88 ? 0.198 21.935 3.817 1.00 96.12 88 PHE A N 1
ATOM 704 C CA . PHE A 1 88 ? 0.337 23.325 4.240 1.00 96.12 88 PHE A CA 1
ATOM 705 C C . PHE A 1 88 ? -0.851 23.731 5.092 1.00 96.12 88 PHE A C 1
ATOM 707 O O . PHE A 1 88 ? -1.990 23.507 4.698 1.00 96.12 88 PHE A O 1
ATOM 714 N N . ALA A 1 89 ? -0.582 24.372 6.228 1.00 96.25 89 ALA A N 1
ATOM 715 C CA . ALA A 1 89 ? -1.630 24.934 7.064 1.00 96.25 89 ALA A CA 1
ATOM 716 C C . ALA A 1 89 ? -2.388 26.048 6.320 1.00 96.25 89 ALA A C 1
ATOM 718 O O . ALA A 1 89 ? -1.773 26.941 5.726 1.00 96.25 89 ALA A O 1
ATOM 719 N N . THR A 1 90 ? -3.716 26.001 6.375 1.00 96.75 90 THR A N 1
ATOM 720 C CA . THR A 1 90 ? -4.611 27.064 5.888 1.00 96.75 90 THR A CA 1
ATOM 721 C C . THR A 1 90 ? -5.024 28.020 7.004 1.00 96.75 90 THR A C 1
ATOM 723 O O . THR A 1 90 ? -5.405 29.155 6.726 1.00 96.75 90 THR A O 1
ATOM 726 N N . ASP A 1 91 ? -4.896 27.576 8.255 1.00 95.88 91 ASP A N 1
ATOM 727 C CA . ASP A 1 91 ? -5.288 28.282 9.472 1.00 95.88 91 ASP A CA 1
ATOM 728 C C . ASP A 1 91 ? -4.287 28.009 10.604 1.00 95.88 91 ASP A C 1
ATOM 730 O O . ASP A 1 91 ? -3.474 27.086 10.531 1.00 95.88 91 ASP A O 1
ATOM 734 N N . ASP A 1 92 ? -4.367 28.790 11.684 1.00 95.56 92 ASP A N 1
ATOM 735 C CA . ASP A 1 92 ? -3.544 28.573 12.876 1.00 95.56 92 ASP A CA 1
ATOM 736 C C . ASP A 1 92 ? -3.862 27.213 13.528 1.00 95.56 92 ASP A C 1
ATOM 738 O O . ASP A 1 92 ? -5.021 26.900 13.826 1.00 95.56 92 ASP A O 1
ATOM 742 N N . ILE A 1 93 ? -2.818 26.432 13.811 1.00 95.25 93 ILE A 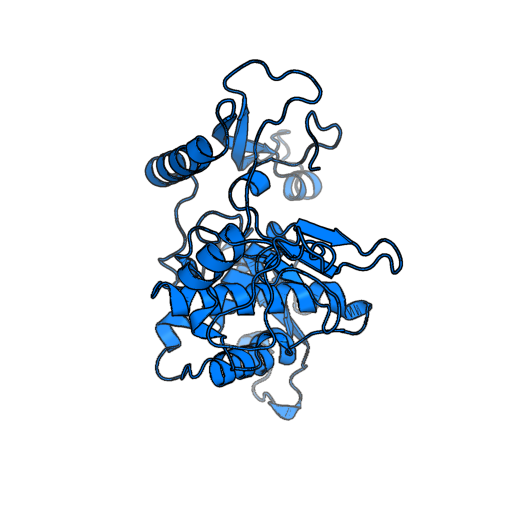N 1
ATOM 743 C CA . ILE A 1 93 ? -2.886 25.128 14.486 1.00 95.25 93 ILE A CA 1
ATOM 744 C C . ILE A 1 93 ? -2.288 25.277 15.886 1.00 95.25 93 ILE A C 1
ATOM 746 O O . ILE A 1 93 ? -1.168 25.770 16.043 1.00 95.25 93 ILE A O 1
ATOM 750 N N . GLN A 1 94 ? -3.038 24.885 16.915 1.00 94.50 94 GLN A N 1
ATOM 751 C CA . GLN A 1 94 ? -2.557 24.947 18.297 1.00 94.50 94 GLN A CA 1
ATOM 752 C C . GLN A 1 94 ? -1.740 23.699 18.670 1.00 94.50 94 GLN A C 1
ATOM 754 O O . GLN A 1 94 ? -1.996 22.615 18.147 1.00 94.50 94 GLN A O 1
ATOM 759 N N . PRO A 1 95 ? -0.789 23.800 19.618 1.00 92.81 95 PRO A N 1
ATOM 760 C CA . PRO A 1 95 ? -0.071 22.630 20.114 1.00 92.81 95 PRO A CA 1
ATOM 761 C C . PRO A 1 95 ? -1.026 21.548 20.640 1.00 92.81 95 PRO A C 1
ATOM 763 O O . PRO A 1 95 ? -1.879 21.826 21.485 1.00 92.81 95 PRO A O 1
ATOM 766 N N . GLY A 1 96 ? -0.857 20.315 20.156 1.00 91.38 96 GLY A N 1
ATOM 767 C CA . GLY A 1 96 ? -1.695 19.165 20.516 1.00 91.38 96 GLY A CA 1
ATOM 768 C C . GLY A 1 96 ? -3.051 19.104 19.804 1.00 91.38 96 GLY A C 1
ATOM 769 O O . GLY A 1 96 ? -3.853 18.225 20.115 1.00 91.38 96 GLY A O 1
ATOM 770 N N . GLU A 1 97 ? -3.330 20.019 18.875 1.00 94.00 97 GLU A N 1
ATOM 771 C CA . GLU A 1 97 ? -4.517 19.951 18.027 1.00 94.00 97 GLU A CA 1
ATOM 772 C C . GLU A 1 97 ? -4.374 18.845 16.971 1.00 94.00 97 GLU A C 1
ATOM 774 O O . GLU A 1 97 ? -3.355 18.756 16.286 1.00 94.00 97 GLU A O 1
ATOM 779 N N . THR A 1 98 ? -5.409 18.017 16.807 1.00 93.81 98 THR A N 1
ATOM 780 C CA . THR A 1 98 ? -5.475 17.043 15.711 1.00 93.81 98 THR A CA 1
ATOM 781 C C . THR A 1 98 ? -5.643 17.773 14.384 1.00 93.81 98 THR A C 1
ATOM 783 O O . THR A 1 98 ? -6.654 18.434 14.154 1.00 93.81 98 THR A O 1
ATOM 786 N N . VAL A 1 99 ? -4.654 17.633 13.503 1.00 93.62 99 VAL A N 1
ATOM 787 C CA . VAL A 1 99 ? -4.649 18.276 12.181 1.00 93.62 99 VAL A CA 1
ATOM 788 C C . VAL A 1 99 ? -5.338 17.411 11.128 1.00 93.62 99 VAL A C 1
ATOM 790 O O . VAL A 1 99 ? -6.013 17.941 10.249 1.00 93.62 99 VAL A O 1
ATOM 793 N N . LEU A 1 100 ? -5.171 16.093 11.205 1.00 93.31 100 LEU A N 1
ATOM 794 C CA . LEU A 1 100 ? -5.638 15.127 10.216 1.00 93.31 100 LEU A CA 1
ATOM 795 C C . LEU A 1 100 ? -5.950 13.799 10.915 1.00 93.31 100 LEU A C 1
ATOM 797 O O . LEU A 1 100 ? -5.183 13.370 11.775 1.00 93.31 100 LEU A O 1
ATOM 801 N N . GLU A 1 101 ? -7.063 13.162 10.549 1.00 93.56 101 GLU A N 1
ATOM 802 C CA . GLU A 1 101 ? -7.454 11.836 11.048 1.00 93.56 101 GLU A CA 1
ATOM 803 C C . GLU A 1 101 ? -7.766 10.907 9.867 1.00 93.56 101 GLU A C 1
ATOM 805 O O . GLU A 1 101 ? -8.864 10.911 9.315 1.00 93.56 101 GLU A O 1
ATOM 810 N N . GLU A 1 102 ? -6.777 10.116 9.449 1.00 93.00 102 GLU A N 1
ATOM 811 C CA . GLU A 1 102 ? -6.884 9.220 8.295 1.00 93.00 102 GLU A CA 1
ATOM 812 C C . GLU A 1 102 ? -7.054 7.765 8.734 1.00 93.00 102 GLU A C 1
ATOM 814 O O . GLU A 1 102 ? -6.304 7.252 9.560 1.00 93.00 102 GLU A O 1
ATOM 819 N N . THR A 1 103 ? -8.023 7.067 8.139 1.00 91.00 103 THR A N 1
ATOM 820 C CA . THR A 1 103 ? -8.160 5.613 8.291 1.00 91.00 103 THR A CA 1
ATOM 821 C C . THR A 1 103 ? -7.582 4.913 7.065 1.00 91.00 103 THR A C 1
ATOM 823 O O . THR A 1 103 ? -8.113 5.062 5.966 1.00 91.00 103 THR A O 1
ATOM 826 N N . SER A 1 104 ? -6.533 4.107 7.252 1.00 91.69 104 SER A N 1
ATOM 827 C CA . SER A 1 104 ? -5.940 3.296 6.180 1.00 91.69 104 SER A CA 1
ATOM 828 C C . SER A 1 104 ? -6.505 1.875 6.146 1.00 91.69 104 SER A C 1
ATOM 830 O O . SER A 1 104 ? -6.383 1.107 7.105 1.00 91.69 104 SER A O 1
ATOM 832 N N . VAL A 1 105 ? -7.042 1.500 4.986 1.00 91.50 105 VAL A N 1
ATOM 833 C CA . VAL A 1 105 ? -7.476 0.130 4.651 1.00 91.50 105 VAL A CA 1
ATOM 834 C C . VAL A 1 105 ? -6.355 -0.700 4.050 1.00 91.50 105 VAL A C 1
ATOM 836 O O . VAL A 1 105 ? -6.325 -1.922 4.201 1.00 91.50 105 VAL A O 1
ATOM 839 N N . LEU A 1 106 ? -5.404 -0.034 3.391 1.00 97.62 106 LEU A N 1
ATOM 840 C CA . LEU A 1 106 ? -4.184 -0.647 2.892 1.00 97.62 106 LEU A CA 1
ATOM 841 C C . LEU A 1 106 ? -3.213 -0.845 4.064 1.00 97.62 106 LEU A C 1
ATOM 843 O O . LEU A 1 106 ? -2.136 -0.260 4.142 1.00 97.62 106 LEU A O 1
ATOM 847 N N . THR A 1 107 ? -3.662 -1.666 5.009 1.00 97.62 107 THR A N 1
ATOM 848 C CA . THR A 1 107 ? -3.024 -1.958 6.284 1.00 97.62 107 THR A CA 1
ATOM 849 C C . THR A 1 107 ? -2.925 -3.466 6.450 1.00 97.62 107 THR A C 1
ATOM 851 O O . THR A 1 107 ? -3.857 -4.227 6.158 1.00 97.62 107 THR A O 1
ATOM 854 N N . VAL A 1 108 ? -1.759 -3.917 6.898 1.00 96.88 108 VAL A N 1
ATOM 855 C CA . VAL A 1 108 ? -1.421 -5.332 7.032 1.00 96.88 108 VAL A CA 1
ATOM 856 C C . VAL A 1 108 ? -0.576 -5.568 8.266 1.00 96.88 108 VAL A C 1
ATOM 858 O O . VAL A 1 108 ? 0.160 -4.694 8.712 1.00 96.88 108 VAL A O 1
ATOM 861 N N . ASN A 1 109 ? -0.621 -6.792 8.774 1.00 95.25 109 ASN A N 1
ATOM 862 C CA . ASN A 1 109 ? 0.265 -7.255 9.830 1.00 95.25 109 ASN A CA 1
ATOM 863 C C . ASN A 1 109 ? 0.920 -8.574 9.432 1.00 95.25 109 ASN A C 1
ATOM 865 O O . ASN A 1 109 ? 0.347 -9.338 8.658 1.00 95.25 109 ASN A O 1
ATOM 869 N N . ASN A 1 110 ? 2.086 -8.877 9.990 1.00 94.31 110 ASN A N 1
ATOM 870 C CA . ASN A 1 110 ? 2.795 -10.135 9.746 1.00 94.31 110 ASN A CA 1
ATOM 871 C C . ASN A 1 110 ? 2.595 -11.157 10.880 1.00 94.31 110 ASN A C 1
ATOM 873 O O . ASN A 1 110 ? 3.416 -12.053 11.047 1.00 94.31 110 ASN A O 1
ATOM 877 N N . ARG A 1 111 ? 1.521 -11.036 11.669 1.00 91.19 111 ARG A N 1
ATOM 878 C CA . ARG A 1 111 ? 1.244 -11.881 12.839 1.00 91.19 111 ARG A CA 1
ATOM 879 C C . ARG A 1 111 ? 0.137 -12.879 12.504 1.00 91.19 111 ARG A C 1
ATOM 881 O O . ARG A 1 111 ? -0.916 -12.471 12.023 1.00 91.19 111 ARG A O 1
ATOM 888 N N . LEU A 1 112 ? 0.361 -14.177 12.730 1.00 87.12 112 LEU A N 1
ATOM 889 C CA . LEU A 1 112 ? -0.639 -15.197 12.374 1.00 87.12 112 LEU A CA 1
ATOM 890 C C . LEU A 1 112 ? -1.734 -15.361 13.437 1.00 87.12 112 LEU A C 1
ATOM 892 O O . LEU A 1 112 ? -2.881 -15.625 13.105 1.00 87.12 112 LEU A O 1
ATOM 896 N N . LYS A 1 113 ? -1.380 -15.271 14.725 1.00 82.38 113 LYS A N 1
ATOM 897 C CA . LYS A 1 113 ? -2.265 -15.655 15.848 1.00 82.38 113 LYS A CA 1
ATOM 898 C C . LYS A 1 113 ? -2.564 -14.525 16.827 1.00 82.38 113 LYS A C 1
ATOM 900 O O . LYS A 1 113 ? -3.076 -14.776 17.919 1.00 82.38 113 LYS A O 1
ATOM 905 N N . ASP A 1 114 ? -2.216 -13.299 16.467 1.00 86.00 114 ASP A N 1
ATOM 906 C CA . ASP A 1 114 ? -2.474 -12.149 17.321 1.00 86.00 114 ASP A CA 1
ATOM 907 C C . ASP A 1 114 ? -3.922 -11.681 17.125 1.00 86.00 114 ASP A C 1
ATOM 909 O O . ASP A 1 114 ? -4.471 -11.738 16.027 1.00 86.00 114 ASP A O 1
ATOM 913 N N . ALA A 1 115 ? -4.550 -11.200 18.199 1.00 91.44 115 ALA A N 1
ATOM 914 C CA . ALA A 1 115 ? -5.916 -10.688 18.164 1.00 91.44 115 ALA A CA 1
ATOM 915 C C . ALA A 1 115 ? -5.941 -9.274 17.560 1.00 91.44 115 ALA A C 1
ATOM 917 O O . ALA A 1 115 ? -6.143 -8.294 18.278 1.00 91.44 115 ALA A O 1
ATOM 918 N N . LEU A 1 116 ? -5.678 -9.164 16.259 1.00 94.25 116 LEU A N 1
ATOM 919 C CA . LEU A 1 116 ? -5.678 -7.912 15.504 1.00 94.25 116 LEU A CA 1
ATOM 920 C C . LEU A 1 116 ? -6.885 -7.851 14.562 1.00 94.25 116 LEU A C 1
ATOM 922 O O . LEU A 1 116 ? -7.312 -8.863 14.018 1.00 94.25 116 LEU A O 1
ATOM 926 N N . CYS A 1 117 ? -7.425 -6.651 14.369 1.00 95.50 117 CYS A N 1
ATOM 927 C CA . CYS A 1 117 ? -8.422 -6.376 13.338 1.00 95.50 117 CYS A CA 1
ATOM 928 C C . CYS A 1 117 ? -7.818 -6.620 11.949 1.00 95.50 117 CYS A C 1
ATOM 930 O O . CYS A 1 117 ? -6.745 -6.087 11.665 1.00 95.50 117 CYS A O 1
ATOM 932 N N . ASP A 1 118 ? -8.502 -7.351 11.069 1.00 95.50 118 ASP A N 1
ATOM 933 C CA . ASP A 1 118 ? -7.983 -7.597 9.712 1.00 95.50 118 ASP A CA 1
ATOM 934 C C . ASP A 1 118 ? -7.878 -6.304 8.882 1.00 95.50 118 ASP A C 1
ATOM 936 O O . ASP A 1 118 ? -6.913 -6.107 8.148 1.00 95.50 118 ASP A O 1
ATOM 940 N N . ALA A 1 119 ? -8.807 -5.357 9.071 1.00 96.19 119 ALA A N 1
ATOM 941 C CA . ALA A 1 119 ? -8.810 -4.094 8.331 1.00 96.19 119 ALA A CA 1
ATOM 942 C C . ALA A 1 119 ? -7.733 -3.102 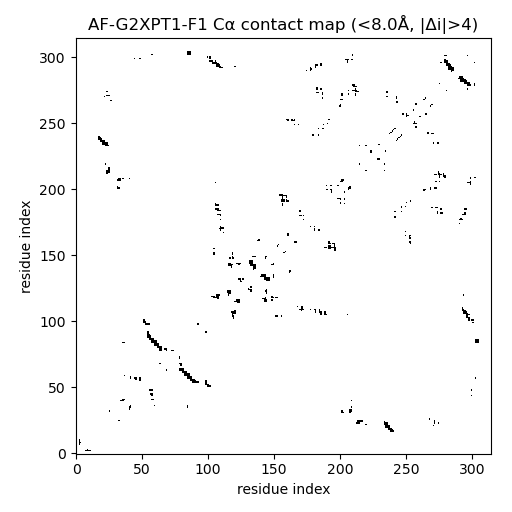8.799 1.00 96.19 119 ALA A C 1
ATOM 944 O O . ALA A 1 119 ? -6.959 -2.619 7.984 1.00 96.19 119 ALA A O 1
ATOM 945 N N . CYS A 1 120 ? -7.662 -2.792 10.098 1.00 95.25 120 CYS A N 1
ATOM 946 C CA . CYS A 1 120 ? -6.782 -1.730 10.611 1.00 95.25 120 CYS A CA 1
ATOM 947 C C . CYS A 1 120 ? -5.568 -2.237 11.404 1.00 95.25 120 CYS A C 1
ATOM 949 O O . CYS A 1 120 ? -4.737 -1.447 11.842 1.00 95.25 120 CYS A O 1
ATOM 951 N N . SER A 1 121 ? -5.457 -3.548 11.647 1.00 95.38 121 SER A N 1
ATOM 952 C CA . SER A 1 121 ? -4.385 -4.163 12.451 1.00 95.38 121 SER A CA 1
ATOM 953 C C . SER A 1 121 ? -4.208 -3.595 13.876 1.00 95.38 121 SER A C 1
ATOM 955 O O . SER A 1 121 ? -3.181 -3.820 14.527 1.00 95.38 121 SER A O 1
ATOM 957 N N . THR A 1 122 ? -5.211 -2.891 14.411 1.00 93.25 122 THR A N 1
ATOM 958 C CA . THR A 1 122 ? -5.319 -2.554 15.840 1.00 93.25 122 THR A CA 1
ATOM 959 C C . THR A 1 122 ? -5.707 -3.793 16.646 1.00 93.25 122 THR A C 1
ATOM 961 O O . THR A 1 122 ? -6.403 -4.675 16.144 1.00 93.25 122 THR A O 1
ATOM 964 N N . VAL A 1 123 ? -5.286 -3.853 17.912 1.00 93.38 123 VAL A N 1
ATOM 965 C CA . VAL A 1 123 ? -5.692 -4.911 18.846 1.00 93.38 123 VAL A CA 1
ATOM 966 C C . VAL A 1 123 ? -7.215 -4.936 18.983 1.00 93.38 123 VAL A C 1
ATOM 968 O O . VAL A 1 123 ? -7.844 -3.909 19.242 1.00 93.38 123 VAL A O 1
ATOM 971 N N . LEU A 1 124 ? -7.805 -6.117 18.811 1.00 95.12 124 LEU A N 1
ATOM 972 C CA . LEU A 1 124 ? -9.235 -6.330 18.976 1.00 95.12 124 LEU A CA 1
ATOM 973 C C . LEU A 1 124 ? -9.646 -6.046 20.430 1.00 95.12 124 LEU A C 1
ATOM 975 O O . LEU A 1 124 ? -8.976 -6.502 21.364 1.00 95.12 124 LEU A O 1
ATOM 979 N N . PRO A 1 125 ? -10.764 -5.331 20.648 1.00 92.62 125 PRO A N 1
ATOM 980 C CA . PRO A 1 125 ? -11.328 -5.160 21.978 1.00 92.62 125 PRO A CA 1
ATOM 981 C C . PRO A 1 125 ? -11.584 -6.506 22.677 1.00 92.62 125 PRO A C 1
ATOM 983 O O . PRO A 1 125 ? -11.953 -7.481 22.017 1.00 92.62 125 PRO A O 1
ATOM 986 N N . PRO A 1 126 ? -11.469 -6.577 24.018 1.00 89.50 126 PRO A N 1
ATOM 987 C CA . PRO A 1 126 ? -11.780 -7.793 24.759 1.00 89.50 126 PRO A CA 1
ATOM 988 C C . PRO A 1 126 ? -13.185 -8.324 24.448 1.00 89.50 126 PRO A C 1
ATOM 990 O O . PRO A 1 126 ? -14.155 -7.565 24.355 1.00 89.50 126 PRO A O 1
ATOM 993 N N . LEU A 1 127 ? -13.304 -9.647 24.338 1.00 86.31 127 LEU A N 1
ATOM 994 C CA . LEU A 1 127 ? -14.594 -10.308 24.163 1.00 86.31 127 LEU A CA 1
ATOM 995 C C . LEU A 1 127 ? -15.406 -10.191 25.462 1.00 86.31 127 LEU A C 1
ATOM 997 O O . LEU A 1 127 ? -14.957 -10.573 26.543 1.00 86.31 127 LEU A O 1
ATOM 1001 N N . GLY A 1 128 ? -16.609 -9.634 25.364 1.00 86.88 128 GLY A N 1
ATOM 1002 C CA . GLY A 1 128 ? -17.467 -9.347 26.507 1.00 86.88 128 GLY A CA 1
ATOM 1003 C C . GLY A 1 128 ? -18.786 -8.711 26.081 1.00 86.88 128 GLY A C 1
ATOM 1004 O O . GLY A 1 128 ? -19.017 -8.464 24.902 1.00 86.88 128 GLY A O 1
ATOM 1005 N N . LYS A 1 129 ? -19.659 -8.415 27.051 1.00 83.75 129 LYS A N 1
ATOM 1006 C CA . LYS A 1 129 ? -21.029 -7.922 26.799 1.00 83.75 129 LYS A CA 1
ATOM 1007 C C . LYS A 1 129 ? -21.097 -6.618 25.984 1.00 83.75 129 LYS A C 1
ATOM 1009 O O . LYS A 1 129 ? -22.108 -6.371 25.343 1.00 83.75 129 LYS A O 1
ATOM 1014 N N . ASN A 1 130 ? -20.032 -5.817 26.014 1.00 86.06 130 ASN A N 1
ATOM 1015 C CA . ASN A 1 130 ? -19.917 -4.546 25.295 1.00 86.06 130 ASN A CA 1
ATOM 1016 C C . ASN A 1 130 ? -18.849 -4.602 24.186 1.00 86.06 130 ASN A C 1
ATOM 1018 O O . ASN A 1 130 ? -18.321 -3.561 23.804 1.00 86.06 130 ASN A O 1
ATOM 1022 N N . SER A 1 131 ? -18.456 -5.799 23.740 1.00 91.25 131 SER A N 1
ATOM 1023 C CA . SER A 1 131 ? -17.481 -5.925 22.658 1.00 91.25 131 SER A CA 1
ATOM 1024 C C . SER A 1 131 ? -18.090 -5.417 21.357 1.00 91.25 131 SER A C 1
ATOM 1026 O O . SER A 1 131 ? -19.224 -5.757 21.027 1.00 91.25 131 SER A O 1
ATOM 1028 N N . THR A 1 132 ? -17.330 -4.601 20.636 1.00 95.75 132 THR A N 1
ATOM 1029 C CA . THR A 1 132 ? -17.674 -4.144 19.287 1.00 95.75 132 THR A CA 1
ATOM 1030 C C . THR A 1 132 ? -17.124 -5.075 18.215 1.00 95.75 132 THR A C 1
ATOM 1032 O O . THR A 1 132 ? -17.342 -4.810 17.042 1.00 95.75 132 THR A O 1
ATOM 1035 N N . VAL A 1 133 ? -16.400 -6.134 18.595 1.00 96.75 133 VAL A N 1
ATOM 1036 C CA . VAL A 1 133 ? -15.806 -7.072 17.641 1.00 96.75 133 VAL A CA 1
ATOM 1037 C C . VAL A 1 133 ? -16.909 -7.747 16.837 1.00 96.75 133 VAL A C 1
ATOM 1039 O O . VAL A 1 133 ? -17.843 -8.313 17.407 1.00 96.75 133 VAL A O 1
ATOM 1042 N N . VAL A 1 134 ? -16.769 -7.699 15.518 1.00 96.50 134 VAL A N 1
ATOM 1043 C CA . VAL A 1 134 ? -17.680 -8.332 14.563 1.00 96.50 134 VAL A CA 1
ATOM 1044 C C . VAL A 1 134 ? -16.874 -9.229 13.631 1.00 96.50 134 VAL A C 1
ATOM 1046 O O . VAL A 1 134 ? -15.751 -8.893 13.260 1.00 96.50 134 VAL A O 1
ATOM 1049 N N . GLY A 1 135 ? -17.423 -10.391 13.295 1.00 95.50 135 GLY A N 1
ATOM 1050 C CA . GLY A 1 135 ? -16.825 -11.311 12.329 1.00 95.50 135 GLY A CA 1
ATOM 1051 C C . GLY A 1 135 ? -17.386 -11.086 10.932 1.00 95.50 135 GLY A C 1
ATOM 1052 O O . GLY A 1 135 ? -18.462 -10.502 10.778 1.00 95.50 135 GLY A O 1
ATOM 1053 N N . CYS A 1 136 ? -16.680 -11.584 9.921 1.00 95.94 136 CYS A N 1
ATOM 1054 C CA . CYS A 1 136 ? -17.272 -11.749 8.598 1.00 95.94 136 CYS A CA 1
ATOM 1055 C C . CYS A 1 136 ? -18.516 -12.665 8.688 1.00 95.94 136 CYS A C 1
ATOM 1057 O O . CYS A 1 136 ? -18.484 -13.658 9.417 1.00 95.94 136 CYS A O 1
ATOM 1059 N N . PRO A 1 137 ? -19.623 -12.362 7.984 1.00 94.25 137 PRO A N 1
ATOM 1060 C CA . PRO A 1 137 ? -20.792 -13.243 7.963 1.00 94.25 137 PRO A CA 1
ATOM 1061 C C . PRO A 1 137 ? -20.548 -14.559 7.208 1.00 94.25 137 PRO A C 1
ATOM 1063 O O . PRO A 1 137 ? -21.248 -15.536 7.475 1.00 94.25 137 PRO A O 1
ATOM 1066 N N . ASP A 1 138 ? -19.575 -14.576 6.293 1.00 94.19 138 ASP A N 1
ATOM 1067 C CA . ASP A 1 138 ? -19.343 -15.687 5.366 1.00 94.19 138 ASP A CA 1
ATOM 1068 C C . ASP A 1 138 ? -18.157 -16.579 5.765 1.00 94.19 138 ASP A C 1
ATOM 1070 O O . ASP A 1 138 ? -18.172 -17.758 5.436 1.00 94.19 138 ASP A O 1
ATOM 1074 N N . CYS A 1 139 ? -17.171 -16.067 6.517 1.00 93.44 139 CYS A N 1
ATOM 1075 C CA . CYS A 1 139 ? -16.043 -16.859 7.023 1.00 93.44 139 CYS A CA 1
ATOM 1076 C C . CYS A 1 139 ? -15.899 -16.773 8.549 1.00 93.44 139 CYS A C 1
ATOM 1078 O O . CYS A 1 139 ? -16.314 -15.807 9.186 1.00 93.44 139 CYS A O 1
ATOM 1080 N N . TYR A 1 140 ? -15.289 -17.797 9.150 1.00 87.81 140 TYR A N 1
ATOM 1081 C CA . TYR A 1 140 ? -15.244 -17.956 10.611 1.00 87.81 140 TYR A CA 1
ATOM 1082 C C . TYR A 1 140 ? -13.995 -17.374 11.283 1.00 87.81 140 TYR A C 1
ATOM 1084 O O . TYR A 1 140 ? -13.992 -17.195 12.502 1.00 87.81 140 TYR A O 1
ATOM 1092 N N . ASP A 1 141 ? -12.951 -17.082 10.508 1.00 86.19 141 ASP A N 1
ATOM 1093 C CA . ASP A 1 141 ? -11.609 -16.835 11.046 1.00 86.19 141 ASP A CA 1
ATOM 1094 C C . ASP A 1 141 ? -11.207 -15.354 11.038 1.00 86.19 141 ASP A C 1
ATOM 1096 O O . ASP A 1 141 ? -10.256 -14.964 11.718 1.00 86.19 141 ASP A O 1
ATOM 1100 N N . ILE A 1 142 ? -11.960 -14.505 10.332 1.00 93.50 142 ILE A N 1
ATOM 1101 C CA . ILE A 1 142 ? -11.637 -13.087 10.172 1.00 93.50 142 ILE A CA 1
ATOM 1102 C C . ILE A 1 142 ? -12.524 -12.213 11.058 1.00 93.50 142 ILE A C 1
ATOM 1104 O O . ILE A 1 142 ? -13.755 -12.259 11.004 1.00 93.50 142 ILE A O 1
ATOM 1108 N N . MET A 1 143 ? -11.862 -11.384 11.868 1.00 95.31 143 MET A N 1
ATOM 1109 C CA . MET A 1 143 ? -12.478 -10.512 12.863 1.00 95.31 143 MET A CA 1
ATOM 1110 C C . MET A 1 143 ? -12.101 -9.048 12.633 1.00 95.31 143 MET A C 1
ATOM 1112 O O . MET A 1 143 ? -10.952 -8.706 12.335 1.00 95.31 143 MET A O 1
ATOM 1116 N N . PHE A 1 144 ? -13.065 -8.166 12.874 1.00 96.62 144 PHE A N 1
ATOM 1117 C CA . PHE A 1 144 ? -12.929 -6.719 12.771 1.00 96.62 144 PHE A CA 1
ATOM 1118 C C . PHE A 1 144 ? -13.217 -6.064 14.120 1.00 96.62 144 PHE A C 1
ATOM 1120 O O . PHE A 1 144 ? -14.017 -6.559 14.913 1.00 96.62 144 PHE A O 1
ATOM 1127 N N . CYS A 1 145 ? -12.573 -4.930 14.406 1.00 96.62 145 CYS A N 1
ATOM 1128 C CA . CYS A 1 145 ? -12.749 -4.250 15.692 1.00 96.62 145 CYS A CA 1
ATOM 1129 C C . CYS A 1 145 ? -14.143 -3.620 15.863 1.00 96.62 145 CYS A C 1
ATOM 1131 O O . CYS A 1 145 ? -14.547 -3.369 17.001 1.00 96.62 145 CYS A O 1
ATOM 1133 N N . ASN A 1 146 ? -14.851 -3.349 14.761 1.00 96.25 146 ASN A N 1
ATOM 1134 C CA . ASN A 1 146 ? -16.206 -2.800 14.708 1.00 96.25 146 ASN A CA 1
ATOM 1135 C C . ASN A 1 146 ? -16.818 -2.931 13.299 1.00 96.25 146 ASN A C 1
ATOM 1137 O O . ASN A 1 146 ? -16.130 -3.284 12.341 1.00 96.25 146 ASN A O 1
ATOM 1141 N N . GLU A 1 147 ? -18.107 -2.595 13.193 1.00 96.88 147 GLU A N 1
ATOM 1142 C CA . GLU A 1 147 ? -18.880 -2.556 11.941 1.00 96.88 147 GLU A CA 1
ATOM 1143 C C . GLU A 1 147 ? -18.250 -1.661 10.867 1.00 96.88 147 GLU A C 1
ATOM 1145 O O . GLU A 1 147 ? -18.302 -1.986 9.688 1.00 96.88 147 GLU A O 1
ATOM 1150 N N . THR A 1 148 ? -17.611 -0.548 11.244 1.00 96.62 148 THR A N 1
ATOM 1151 C CA . THR A 1 148 ? -16.941 0.333 10.276 1.00 96.62 148 THR A CA 1
ATOM 1152 C C . THR A 1 148 ? -15.810 -0.402 9.564 1.00 96.62 148 THR A C 1
ATOM 1154 O O . THR A 1 148 ? -15.735 -0.363 8.341 1.00 96.62 148 THR A O 1
ATOM 1157 N N . CYS A 1 149 ? -14.960 -1.117 10.308 1.00 97.62 149 CYS A N 1
ATOM 1158 C CA . CYS A 1 149 ? -13.887 -1.922 9.723 1.00 97.62 149 CYS A CA 1
ATOM 1159 C C . CYS A 1 149 ? -14.415 -3.098 8.894 1.00 97.62 149 CYS A C 1
ATOM 1161 O O . CYS A 1 149 ? -13.823 -3.399 7.862 1.00 97.62 149 CYS A O 1
ATOM 1163 N N . LEU A 1 150 ? -15.513 -3.738 9.317 1.00 97.81 150 LEU A N 1
ATOM 1164 C CA . LEU A 1 150 ? -16.159 -4.794 8.534 1.00 97.81 150 LEU A CA 1
ATOM 1165 C C . LEU A 1 150 ? -16.666 -4.254 7.194 1.00 97.81 150 LEU A C 1
ATOM 1167 O O . LEU A 1 150 ? -16.297 -4.783 6.151 1.00 97.81 150 LEU A O 1
ATOM 1171 N N . ASN A 1 151 ? -17.467 -3.186 7.213 1.00 98.00 151 ASN A N 1
ATOM 1172 C CA . ASN A 1 151 ? -18.030 -2.596 5.996 1.00 98.00 151 ASN A CA 1
ATOM 1173 C C . ASN A 1 151 ? -16.927 -2.143 5.046 1.00 98.00 151 ASN A C 1
ATOM 1175 O O . ASN A 1 151 ? -16.943 -2.487 3.869 1.00 98.00 151 ASN A O 1
ATOM 1179 N N . LEU A 1 152 ? -15.919 -1.459 5.583 1.00 97.19 152 LEU A N 1
ATOM 1180 C CA . LEU A 1 152 ? -14.788 -1.000 4.800 1.00 97.19 152 LEU A CA 1
ATOM 1181 C C . LEU A 1 152 ? -14.035 -2.172 4.169 1.00 97.19 152 LEU A C 1
ATOM 1183 O O . LEU A 1 152 ? -13.721 -2.121 2.988 1.00 97.19 152 LEU A O 1
ATOM 1187 N N . ALA A 1 153 ? -13.795 -3.257 4.908 1.00 97.88 153 ALA A N 1
ATOM 1188 C CA . ALA A 1 153 ? -13.160 -4.453 4.364 1.00 97.88 153 ALA A CA 1
ATOM 1189 C C . ALA A 1 153 ? -14.002 -5.114 3.262 1.00 97.88 153 ALA A C 1
ATOM 1191 O O . ALA A 1 153 ? -13.456 -5.455 2.212 1.00 97.88 153 ALA A O 1
ATOM 1192 N N . LEU A 1 154 ? -15.315 -5.260 3.472 1.00 97.88 154 LEU A N 1
ATOM 1193 C CA . LEU A 1 154 ? -16.244 -5.834 2.494 1.00 97.88 154 LEU A CA 1
ATOM 1194 C C . LEU A 1 154 ? -16.322 -5.011 1.206 1.00 97.88 154 LEU A C 1
ATOM 1196 O O . LEU A 1 154 ? -16.390 -5.582 0.123 1.00 97.88 154 LEU A O 1
ATOM 1200 N N . GLU A 1 155 ? -16.285 -3.686 1.314 1.00 97.81 155 GLU A N 1
ATOM 1201 C CA . GLU A 1 155 ? -16.318 -2.785 0.160 1.00 97.81 155 GLU A CA 1
ATOM 1202 C C . GLU A 1 155 ? -15.000 -2.772 -0.615 1.00 97.81 155 GLU A C 1
ATOM 1204 O O . GLU A 1 155 ? -14.994 -2.494 -1.813 1.00 97.81 155 GLU A O 1
ATOM 1209 N N . THR A 1 156 ? -13.877 -3.042 0.056 1.00 97.88 156 THR A N 1
ATOM 1210 C CA . THR A 1 156 ? -12.568 -2.702 -0.507 1.00 97.88 156 THR A CA 1
ATOM 1211 C C . THR A 1 156 ? -11.683 -3.874 -0.848 1.00 97.88 156 THR A C 1
ATOM 1213 O O . THR A 1 156 ? -10.982 -3.714 -1.830 1.00 97.88 156 THR A O 1
ATOM 1216 N N . TYR A 1 157 ? -11.643 -4.985 -0.096 1.00 98.25 157 TYR A N 1
ATOM 1217 C CA . TYR A 1 157 ? -10.693 -6.086 -0.359 1.00 98.25 157 TYR A CA 1
ATOM 1218 C C . TYR A 1 157 ? -11.166 -7.485 0.048 1.00 98.25 157 TYR A C 1
ATOM 1220 O O . TYR A 1 157 ? -10.695 -8.479 -0.507 1.00 98.25 157 TYR A O 1
ATOM 1228 N N . HIS A 1 158 ? -12.012 -7.594 1.075 1.00 97.75 158 HIS A N 1
ATOM 1229 C CA . HIS A 1 158 ? -12.308 -8.867 1.730 1.00 97.75 158 HIS A CA 1
ATOM 1230 C C . HIS A 1 158 ? -12.989 -9.889 0.804 1.00 97.75 158 HIS A C 1
ATOM 1232 O O . HIS A 1 158 ? -12.594 -11.055 0.857 1.00 97.75 158 HIS A O 1
ATOM 1238 N N . PRO A 1 159 ? -13.922 -9.511 -0.096 1.00 97.31 159 PRO A N 1
ATOM 1239 C CA . PRO A 1 159 ? -14.528 -10.448 -1.045 1.00 97.31 159 PRO A CA 1
ATOM 1240 C C . PRO A 1 159 ? -13.511 -11.217 -1.899 1.00 97.31 159 PRO A C 1
ATOM 1242 O O . PRO A 1 159 ? -13.736 -12.384 -2.209 1.00 97.31 159 PRO A O 1
ATOM 1245 N N . ALA A 1 160 ? -12.371 -10.605 -2.237 1.00 97.25 160 ALA A N 1
ATOM 1246 C CA . ALA A 1 160 ? -11.333 -11.258 -3.033 1.00 97.25 160 ALA A CA 1
ATOM 1247 C C . ALA A 1 160 ? -10.490 -12.284 -2.251 1.00 97.25 160 ALA A C 1
ATOM 1249 O O . ALA A 1 160 ? -9.781 -13.075 -2.873 1.00 97.25 160 ALA A O 1
ATOM 1250 N N . VAL A 1 161 ? -10.547 -12.286 -0.912 1.00 96.75 161 VAL A N 1
ATOM 1251 C CA . VAL A 1 161 ? -9.702 -13.129 -0.036 1.00 96.75 161 VAL A CA 1
ATOM 1252 C C . VAL A 1 161 ? -10.483 -13.983 0.970 1.00 96.75 161 VAL A C 1
ATOM 1254 O O . VAL A 1 161 ? -9.892 -14.835 1.632 1.00 96.75 161 VAL A O 1
ATOM 1257 N N . CYS A 1 162 ? -11.795 -13.777 1.089 1.00 96.50 162 CYS A N 1
ATOM 1258 C CA . CYS A 1 162 ? -12.670 -14.512 2.000 1.00 96.50 162 CYS A CA 1
ATOM 1259 C C . CYS A 1 162 ? -12.599 -16.028 1.735 1.00 96.50 162 CYS A C 1
ATOM 1261 O O . CYS A 1 162 ? -12.754 -16.454 0.595 1.00 96.50 162 CYS A O 1
ATOM 1263 N N . GLU A 1 163 ? -12.351 -16.829 2.780 1.00 93.88 163 GLU A N 1
ATOM 1264 C CA . GLU A 1 163 ? -12.186 -18.300 2.727 1.00 93.88 163 GLU A CA 1
ATOM 1265 C C . GLU A 1 163 ? -11.064 -18.824 1.800 1.00 93.88 163 GLU A C 1
ATOM 1267 O O . GLU A 1 163 ? -11.071 -19.991 1.407 1.00 93.88 163 GLU A O 1
ATOM 1272 N N . LYS A 1 164 ? -10.072 -17.990 1.454 1.00 93.81 164 LYS A N 1
ATOM 1273 C CA . LYS A 1 164 ? -8.990 -18.357 0.513 1.00 93.81 164 LYS A CA 1
ATOM 1274 C C . LYS A 1 164 ? -7.619 -18.590 1.164 1.00 93.81 164 LYS A C 1
ATOM 1276 O O . LYS A 1 164 ? -6.644 -18.890 0.473 1.00 93.81 164 LYS A O 1
ATOM 1281 N N . ASP A 1 165 ? -7.528 -18.476 2.489 1.00 90.19 165 ASP A N 1
ATOM 1282 C CA . ASP A 1 165 ? -6.299 -18.593 3.300 1.00 90.19 165 ASP A CA 1
ATOM 1283 C C . ASP A 1 165 ? -5.158 -17.639 2.889 1.00 90.19 165 ASP A C 1
ATOM 1285 O O . ASP A 1 165 ? -3.990 -17.878 3.218 1.00 90.19 165 ASP A O 1
ATOM 1289 N N . VAL A 1 166 ? -5.448 -16.570 2.138 1.00 91.62 166 VAL A N 1
ATOM 1290 C CA . VAL A 1 166 ? -4.435 -15.588 1.701 1.00 91.62 166 VAL A CA 1
ATOM 1291 C C . VAL A 1 166 ? -3.787 -14.909 2.912 1.00 91.62 166 VAL A C 1
ATOM 1293 O O . VAL A 1 166 ? -2.591 -14.625 2.913 1.00 91.62 166 VAL A O 1
ATOM 1296 N N . ASP A 1 167 ? -4.560 -14.716 3.976 1.00 84.06 167 ASP A N 1
ATOM 1297 C CA . ASP A 1 167 ? -4.156 -14.153 5.261 1.00 84.06 167 ASP A CA 1
ATOM 1298 C C . ASP A 1 167 ? -3.134 -15.013 6.023 1.00 84.06 167 ASP A C 1
ATOM 1300 O O . ASP A 1 167 ? -2.499 -14.521 6.951 1.00 84.06 167 ASP A O 1
ATOM 1304 N N . THR A 1 168 ? -2.900 -16.264 5.619 1.00 89.56 168 THR A N 1
ATOM 1305 C CA . THR A 1 168 ? -1.868 -17.127 6.220 1.00 89.56 168 THR A CA 1
ATOM 1306 C C . THR A 1 168 ? -0.485 -16.965 5.578 1.00 89.56 168 THR A C 1
ATOM 1308 O O . THR A 1 168 ? 0.531 -17.350 6.167 1.00 89.56 168 THR A O 1
ATOM 1311 N N . ILE A 1 169 ? -0.422 -16.380 4.378 1.00 92.56 169 ILE A N 1
ATOM 1312 C CA . ILE A 1 169 ? 0.805 -16.245 3.590 1.00 92.56 169 ILE A CA 1
ATOM 1313 C C . ILE A 1 169 ? 1.734 -15.218 4.245 1.00 92.56 169 ILE A C 1
ATOM 1315 O O . ILE A 1 169 ? 1.311 -14.145 4.663 1.00 92.56 169 ILE A O 1
ATOM 1319 N N . SER A 1 170 ? 3.031 -15.537 4.324 1.00 89.19 170 SER A N 1
ATOM 1320 C CA . SER A 1 170 ? 4.081 -14.624 4.816 1.00 89.19 170 SER A CA 1
ATOM 1321 C C . SER A 1 170 ? 3.864 -14.072 6.236 1.00 89.19 170 SER A C 1
ATOM 1323 O O . SER A 1 170 ? 4.413 -13.025 6.590 1.00 89.19 170 SER A O 1
ATOM 1325 N N . LYS A 1 171 ? 3.106 -14.795 7.069 1.00 91.44 171 LYS A N 1
ATOM 1326 C CA . LYS A 1 171 ? 2.960 -14.532 8.505 1.00 91.44 171 LYS A CA 1
ATOM 1327 C C . LYS A 1 171 ? 4.086 -15.173 9.320 1.00 91.44 171 LYS A C 1
ATOM 1329 O O . LYS A 1 171 ? 4.668 -16.174 8.913 1.00 91.44 171 LYS A O 1
ATOM 1334 N N . ASP A 1 172 ? 4.364 -14.581 10.479 1.00 89.62 172 ASP A N 1
ATOM 1335 C CA . ASP A 1 172 ? 5.434 -14.939 11.416 1.00 89.62 172 ASP A CA 1
ATOM 1336 C C . ASP A 1 172 ? 6.795 -15.200 10.726 1.00 89.62 172 ASP A C 1
ATOM 1338 O O . ASP A 1 172 ? 7.396 -16.263 10.911 1.00 89.62 172 ASP A O 1
ATOM 1342 N N . PRO A 1 173 ? 7.297 -14.247 9.910 1.00 89.69 173 PRO A N 1
ATOM 1343 C CA . PRO A 1 173 ? 8.576 -14.399 9.221 1.00 89.69 173 PRO A CA 1
ATOM 1344 C C . PRO A 1 173 ? 9.753 -14.424 10.209 1.00 89.69 173 PRO A C 1
ATOM 1346 O O . PRO A 1 173 ? 9.640 -13.984 11.357 1.00 89.69 173 PRO A O 1
ATOM 1349 N N . ASP A 1 174 ? 10.928 -14.857 9.735 1.00 87.19 174 ASP A N 1
ATOM 1350 C CA . ASP A 1 174 ? 12.181 -14.564 10.441 1.00 87.19 174 ASP A CA 1
ATOM 1351 C C . ASP A 1 174 ? 12.264 -13.044 10.688 1.00 87.19 174 ASP A C 1
ATOM 1353 O O . ASP A 1 174 ? 11.989 -12.270 9.763 1.00 87.19 174 ASP A O 1
ATOM 1357 N N . PRO A 1 175 ? 12.650 -12.587 11.896 1.00 83.38 175 PRO A N 1
ATOM 1358 C CA . PRO A 1 175 ? 12.810 -11.169 12.197 1.00 83.38 175 PRO A CA 1
ATOM 1359 C C . PRO A 1 175 ? 13.544 -10.372 11.110 1.00 83.38 175 PRO A C 1
ATOM 1361 O O . PRO A 1 175 ? 13.117 -9.271 10.768 1.00 83.38 175 PRO A O 1
ATOM 1364 N N . LYS A 1 176 ? 14.603 -10.919 10.505 1.00 84.56 176 LYS A N 1
ATOM 1365 C CA . LYS A 1 176 ? 15.370 -10.215 9.461 1.00 84.56 176 LYS A CA 1
ATOM 1366 C C . LYS A 1 176 ? 14.567 -9.955 8.186 1.00 84.56 176 LYS A C 1
ATOM 1368 O O . LYS A 1 176 ? 14.829 -8.972 7.500 1.00 84.56 176 LYS A O 1
ATOM 1373 N N . GLU A 1 177 ? 13.578 -10.795 7.907 1.00 85.44 177 GLU A N 1
ATOM 1374 C CA . GLU A 1 177 ? 12.703 -10.687 6.740 1.00 85.44 177 GLU A CA 1
ATOM 1375 C C . GLU A 1 177 ? 11.401 -9.940 7.036 1.00 85.44 177 GLU A C 1
ATOM 1377 O O . GLU A 1 177 ? 10.641 -9.654 6.111 1.00 85.44 177 GLU A O 1
ATOM 1382 N N . SER A 1 178 ? 11.146 -9.576 8.298 1.00 83.62 178 SER A N 1
ATOM 1383 C CA . SER A 1 178 ? 9.918 -8.888 8.709 1.00 83.62 178 SER A CA 1
ATOM 1384 C C . SER A 1 178 ? 9.580 -7.655 7.845 1.00 83.62 178 SER A C 1
ATOM 1386 O O . SER A 1 178 ? 8.446 -7.580 7.358 1.00 83.62 178 SER A O 1
ATOM 1388 N N . PRO A 1 179 ? 10.523 -6.733 7.550 1.00 85.12 179 PRO A N 1
ATOM 1389 C CA . PRO A 1 179 ? 10.226 -5.595 6.681 1.00 85.12 179 PRO A CA 1
ATOM 1390 C C . PRO A 1 179 ? 9.813 -6.014 5.262 1.00 85.12 179 PRO A C 1
ATOM 1392 O O . PRO A 1 179 ? 8.855 -5.479 4.709 1.00 85.12 179 PRO A O 1
ATOM 1395 N N . ASN A 1 180 ? 10.503 -6.994 4.667 1.00 88.56 180 ASN A N 1
ATOM 1396 C CA . ASN A 1 180 ? 10.186 -7.482 3.322 1.00 88.56 180 ASN A CA 1
ATOM 1397 C C . ASN A 1 180 ? 8.827 -8.194 3.282 1.00 88.56 180 ASN A C 1
ATOM 1399 O O . ASN A 1 180 ? 8.071 -8.010 2.327 1.00 88.56 180 ASN A O 1
ATOM 1403 N N . ALA A 1 181 ? 8.499 -8.959 4.327 1.00 93.19 181 ALA A N 1
ATOM 1404 C CA . ALA A 1 181 ? 7.206 -9.616 4.466 1.00 93.19 181 ALA A CA 1
ATOM 1405 C C . ALA A 1 181 ? 6.061 -8.596 4.522 1.00 93.19 181 ALA A C 1
ATOM 1407 O O . ALA A 1 181 ? 5.059 -8.779 3.839 1.00 93.19 181 ALA A O 1
ATOM 1408 N N . LEU A 1 182 ? 6.220 -7.488 5.253 1.00 95.69 182 LEU A N 1
ATOM 1409 C CA . LEU A 1 182 ? 5.201 -6.436 5.308 1.00 95.69 182 LEU A CA 1
ATOM 1410 C C . LEU A 1 182 ? 4.951 -5.786 3.941 1.00 95.69 182 LEU A C 1
ATOM 1412 O O . LEU A 1 182 ? 3.797 -5.591 3.574 1.00 95.69 182 LEU A O 1
ATOM 1416 N N . TYR A 1 183 ? 5.991 -5.523 3.142 1.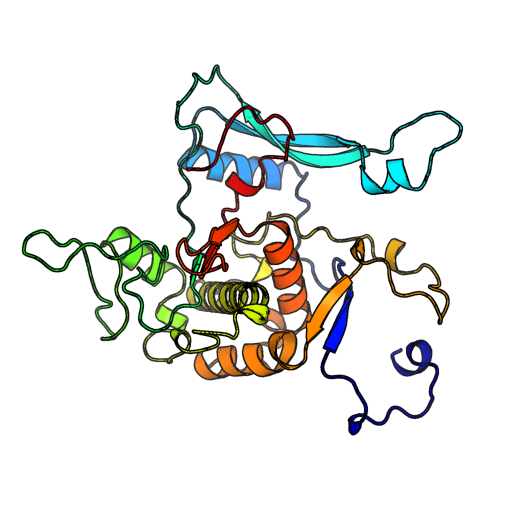00 96.00 183 TYR A N 1
ATOM 1417 C CA . TYR A 1 183 ? 5.794 -5.003 1.782 1.00 96.00 183 TYR A CA 1
ATOM 1418 C C . TYR A 1 183 ? 5.080 -5.997 0.861 1.00 96.00 183 TYR A C 1
ATOM 1420 O O . TYR A 1 183 ? 4.265 -5.596 0.033 1.00 96.00 183 TYR A O 1
ATOM 1428 N N . LEU A 1 184 ? 5.377 -7.292 0.987 1.00 96.50 184 LEU A N 1
ATOM 1429 C CA . LEU A 1 184 ? 4.677 -8.343 0.245 1.00 96.50 184 LEU A CA 1
ATOM 1430 C C . LEU A 1 184 ? 3.212 -8.470 0.681 1.00 96.50 184 LEU A C 1
ATOM 1432 O O . LEU A 1 184 ? 2.341 -8.671 -0.158 1.00 96.50 184 LEU A O 1
ATOM 1436 N N . LEU A 1 185 ? 2.925 -8.297 1.968 1.00 97.25 185 LEU A N 1
ATOM 1437 C CA . LEU A 1 185 ? 1.558 -8.274 2.473 1.00 97.25 185 LEU A CA 1
ATOM 1438 C C . LEU A 1 185 ? 0.798 -7.031 1.987 1.00 97.25 185 LEU A C 1
ATOM 1440 O O . LEU A 1 185 ? -0.355 -7.159 1.587 1.00 97.25 185 LEU A O 1
ATOM 1444 N N . LEU A 1 186 ? 1.433 -5.853 1.945 1.00 98.12 186 LEU A N 1
ATOM 1445 C CA . LEU A 1 186 ? 0.841 -4.652 1.335 1.00 98.12 186 LEU A CA 1
ATOM 1446 C C . LEU A 1 186 ? 0.523 -4.882 -0.145 1.00 98.12 186 LEU A C 1
ATOM 1448 O O . LEU A 1 186 ? -0.551 -4.500 -0.604 1.00 98.12 186 LEU A O 1
ATOM 1452 N N . LEU A 1 187 ? 1.414 -5.563 -0.873 1.00 97.94 187 LEU A N 1
ATOM 1453 C CA . LEU A 1 187 ? 1.140 -5.993 -2.241 1.00 97.94 187 LEU A CA 1
ATOM 1454 C C . LEU A 1 187 ? -0.095 -6.896 -2.296 1.00 97.94 187 LEU A C 1
ATOM 1456 O O . LEU A 1 187 ? -1.010 -6.601 -3.055 1.00 97.94 187 LEU A O 1
ATOM 1460 N N . ALA A 1 188 ? -0.162 -7.938 -1.465 1.00 97.88 188 ALA A N 1
ATOM 1461 C CA . ALA A 1 188 ? -1.316 -8.835 -1.406 1.00 97.88 188 ALA A CA 1
ATOM 1462 C C . ALA A 1 188 ? -2.628 -8.075 -1.139 1.00 97.88 188 ALA A C 1
ATOM 1464 O O . ALA A 1 188 ? -3.623 -8.291 -1.830 1.00 97.88 188 ALA A O 1
ATOM 1465 N N . ARG A 1 189 ? -2.615 -7.134 -0.185 1.00 98.38 189 ARG A N 1
ATOM 1466 C CA . ARG A 1 189 ? -3.770 -6.289 0.144 1.00 98.38 189 ARG A CA 1
ATOM 1467 C C . ARG A 1 189 ? -4.167 -5.402 -1.037 1.00 98.38 189 ARG A C 1
ATOM 1469 O O . ARG A 1 189 ? -5.346 -5.355 -1.359 1.00 98.38 189 ARG A O 1
ATOM 1476 N N . ALA A 1 190 ? -3.219 -4.764 -1.723 1.00 98.50 190 ALA A N 1
ATOM 1477 C CA . ALA A 1 190 ? -3.508 -3.954 -2.908 1.00 98.50 190 ALA A CA 1
ATOM 1478 C C . ALA A 1 190 ? -4.085 -4.789 -4.068 1.00 98.50 190 ALA A C 1
ATOM 1480 O O . ALA A 1 190 ? -5.012 -4.348 -4.741 1.00 98.50 190 ALA A O 1
ATOM 1481 N N . LEU A 1 191 ? -3.599 -6.014 -4.281 1.00 98.19 191 LEU A N 1
ATOM 1482 C CA . LEU A 1 191 ? -4.160 -6.922 -5.289 1.00 98.19 191 LEU A CA 1
ATOM 1483 C C . LEU A 1 191 ? -5.595 -7.336 -4.937 1.00 98.19 191 LEU A C 1
ATOM 1485 O O . LEU A 1 191 ? -6.475 -7.280 -5.793 1.00 98.19 191 LEU A O 1
ATOM 1489 N N . ALA A 1 192 ? -5.851 -7.677 -3.671 1.00 98.38 192 ALA A N 1
ATOM 1490 C CA . ALA A 1 192 ? -7.200 -7.948 -3.174 1.00 98.38 192 ALA A CA 1
ATOM 1491 C C . ALA A 1 192 ? -8.124 -6.735 -3.322 1.00 98.38 192 ALA A C 1
ATOM 1493 O O . ALA A 1 192 ? -9.300 -6.889 -3.665 1.00 98.38 192 ALA A O 1
ATOM 1494 N N . MET A 1 193 ? -7.575 -5.534 -3.118 1.00 98.56 193 MET A N 1
ATOM 1495 C CA . MET A 1 193 ? -8.314 -4.297 -3.302 1.00 98.56 193 MET A CA 1
ATOM 1496 C C . MET A 1 193 ? -8.708 -4.060 -4.753 1.00 98.56 193 MET A C 1
ATOM 1498 O O . MET A 1 193 ? -9.875 -3.817 -5.049 1.00 98.56 193 MET A O 1
ATOM 1502 N N . SER A 1 194 ? -7.739 -4.197 -5.653 1.00 98.38 194 SER A N 1
ATOM 1503 C CA . SER A 1 194 ? -7.938 -4.115 -7.099 1.00 98.38 194 SER A CA 1
ATOM 1504 C C . SER A 1 194 ? -9.000 -5.099 -7.586 1.00 98.38 194 SER A C 1
ATOM 1506 O O . SER A 1 194 ? -9.910 -4.694 -8.304 1.00 98.38 194 SER A O 1
ATOM 1508 N N . ALA A 1 195 ? -8.922 -6.361 -7.155 1.00 98.06 195 ALA A N 1
ATOM 1509 C CA . ALA A 1 195 ? -9.868 -7.398 -7.552 1.00 98.06 195 ALA A CA 1
ATOM 1510 C C . ALA A 1 195 ? -11.290 -7.130 -7.028 1.00 98.06 195 ALA A C 1
ATOM 1512 O O . ALA A 1 195 ? -12.255 -7.300 -7.763 1.00 98.06 195 ALA A O 1
ATOM 1513 N N . THR A 1 196 ? -11.427 -6.673 -5.779 1.00 98.31 196 THR A N 1
ATOM 1514 C CA . THR A 1 196 ? -12.741 -6.375 -5.177 1.00 98.31 196 THR A CA 1
ATOM 1515 C C . THR A 1 196 ? -13.396 -5.147 -5.804 1.00 98.31 196 THR A C 1
ATOM 1517 O O . THR A 1 196 ? -14.601 -5.136 -6.032 1.00 98.31 196 THR A O 1
ATOM 1520 N N . GLN A 1 197 ? -12.605 -4.108 -6.070 1.00 98.12 197 GLN A N 1
ATOM 1521 C CA . GLN A 1 197 ? -13.093 -2.839 -6.612 1.00 98.12 197 GLN A CA 1
ATOM 1522 C C . GLN A 1 197 ? -13.155 -2.832 -8.147 1.00 98.12 197 GLN A C 1
ATOM 1524 O O . GLN A 1 197 ? -13.619 -1.853 -8.724 1.00 98.12 197 GLN A O 1
ATOM 1529 N N . GLU A 1 198 ? -12.688 -3.901 -8.800 1.00 97.19 198 GLU A N 1
ATOM 1530 C CA . GLU A 1 198 ? -12.624 -4.047 -10.259 1.00 97.19 198 GLU A CA 1
ATOM 1531 C C . GLU A 1 198 ? -11.864 -2.895 -10.947 1.00 97.19 198 GLU A C 1
ATOM 1533 O O . GLU A 1 198 ? -12.243 -2.401 -12.011 1.00 97.19 198 GLU A O 1
ATOM 1538 N N . VAL A 1 199 ? -10.760 -2.459 -10.333 1.00 97.62 199 VAL A N 1
ATOM 1539 C CA . VAL A 1 199 ? -9.882 -1.400 -10.858 1.00 97.62 199 VAL A CA 1
ATOM 1540 C C . VAL A 1 199 ? -8.461 -1.909 -11.028 1.00 97.62 199 VAL A C 1
ATOM 1542 O O . VAL A 1 199 ? -8.015 -2.797 -10.304 1.00 97.62 199 VAL A O 1
ATOM 1545 N N . HIS A 1 200 ? -7.712 -1.318 -11.958 1.00 98.12 200 HIS A N 1
ATOM 1546 C CA . HIS A 1 200 ? -6.296 -1.633 -12.119 1.00 98.12 200 HIS A CA 1
ATOM 1547 C C . HIS A 1 200 ? -5.524 -1.336 -10.811 1.00 98.12 200 HIS A C 1
ATOM 1549 O O . HIS A 1 200 ? -5.778 -0.298 -10.192 1.00 98.12 200 HIS A O 1
ATOM 1555 N N . PRO A 1 201 ? -4.555 -2.168 -10.373 1.00 97.94 201 PRO A N 1
ATOM 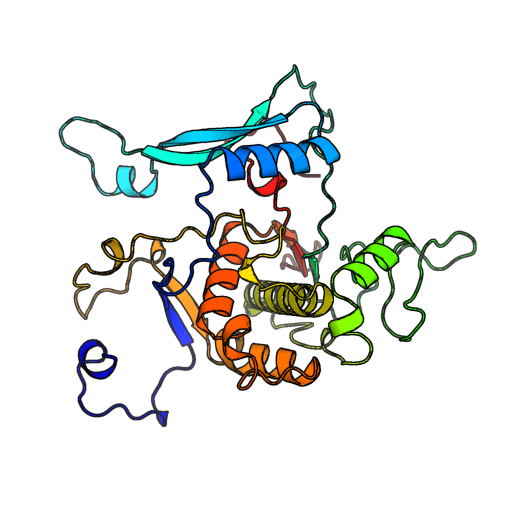1556 C CA . PRO A 1 201 ? -3.877 -1.959 -9.087 1.00 97.94 201 PRO A CA 1
ATOM 1557 C C . PRO A 1 201 ? -3.183 -0.601 -8.928 1.00 97.94 201 PRO A C 1
ATOM 1559 O O . PRO A 1 201 ? -3.108 -0.072 -7.822 1.00 97.94 201 PRO A O 1
ATOM 1562 N N . LEU A 1 202 ? -2.685 -0.015 -10.023 1.00 97.88 202 LEU A N 1
ATOM 1563 C CA . LEU A 1 202 ? -2.065 1.320 -10.003 1.00 97.88 202 LEU A CA 1
ATOM 1564 C C . LEU A 1 202 ? -3.084 2.472 -9.965 1.00 97.88 202 LEU A C 1
ATOM 1566 O O . LEU A 1 202 ? -2.696 3.610 -9.711 1.00 97.88 202 LEU A O 1
ATOM 1570 N N . ASP A 1 203 ? -4.368 2.185 -10.188 1.00 98.12 203 ASP A N 1
ATOM 1571 C CA . ASP A 1 203 ? -5.454 3.168 -10.133 1.00 98.12 203 ASP A CA 1
ATOM 1572 C C . ASP A 1 203 ? -6.154 3.243 -8.770 1.00 98.12 203 ASP A C 1
ATOM 1574 O O . ASP A 1 203 ? -6.973 4.140 -8.564 1.00 98.12 203 ASP A O 1
ATOM 1578 N N . LEU A 1 204 ? -5.811 2.358 -7.827 1.00 98.19 204 LEU A N 1
ATOM 1579 C CA . LEU A 1 204 ? -6.278 2.443 -6.441 1.00 98.19 204 LEU A CA 1
ATOM 1580 C C . LEU A 1 204 ? -5.930 3.812 -5.853 1.00 98.19 204 LEU A C 1
ATOM 1582 O O . LEU A 1 204 ? -4.774 4.243 -5.920 1.00 98.19 204 LEU A O 1
ATOM 1586 N N . LYS A 1 205 ? -6.900 4.495 -5.240 1.00 95.75 205 LYS A N 1
ATOM 1587 C CA . LYS A 1 205 ? -6.689 5.842 -4.681 1.00 95.75 205 LYS A CA 1
ATOM 1588 C C . LYS A 1 205 ? -5.609 5.861 -3.595 1.00 95.75 205 LYS A C 1
ATOM 1590 O O . LYS A 1 205 ? -4.877 6.841 -3.478 1.00 95.75 205 LYS A O 1
ATOM 1595 N N . GLU A 1 206 ? -5.448 4.748 -2.882 1.00 96.94 206 GLU A N 1
ATOM 1596 C CA . GLU A 1 206 ? -4.433 4.533 -1.849 1.00 96.94 206 GLU A CA 1
ATOM 1597 C C . GLU A 1 206 ? -3.006 4.483 -2.419 1.00 96.94 206 GLU A C 1
ATOM 1599 O O . GLU A 1 206 ? -2.037 4.630 -1.677 1.00 96.94 206 GLU A O 1
ATOM 1604 N N . VAL A 1 207 ? -2.857 4.282 -3.734 1.00 97.19 207 VAL A N 1
ATOM 1605 C CA . VAL A 1 207 ? -1.561 4.028 -4.382 1.00 97.19 207 VAL A CA 1
ATOM 1606 C C . VAL A 1 207 ? -1.254 4.992 -5.531 1.00 97.19 207 VAL A C 1
ATOM 1608 O O . VAL A 1 207 ? -0.095 5.337 -5.786 1.00 97.19 207 VAL A O 1
ATOM 1611 N N . LYS A 1 208 ? -2.274 5.473 -6.236 1.00 96.75 208 LYS A N 1
ATOM 1612 C CA . LYS A 1 208 ? -2.116 6.267 -7.456 1.00 96.75 208 LYS A CA 1
ATOM 1613 C C . LYS A 1 208 ? -1.255 7.515 -7.243 1.00 96.75 208 LYS A C 1
ATOM 1615 O O . LYS A 1 208 ? -0.361 7.797 -8.036 1.00 96.75 208 LYS A O 1
ATOM 1620 N N . PHE A 1 209 ? -1.440 8.213 -6.123 1.00 95.88 209 PHE A N 1
ATOM 1621 C CA . PHE A 1 209 ? -0.807 9.515 -5.876 1.00 95.88 209 PHE A CA 1
ATOM 1622 C C . PHE A 1 209 ? 0.365 9.498 -4.885 1.00 95.88 209 PHE A C 1
ATOM 1624 O O . PHE A 1 209 ? 1.033 10.525 -4.714 1.00 95.88 209 PHE A O 1
ATOM 1631 N N . ILE A 1 210 ? 0.663 8.356 -4.261 1.00 95.25 210 ILE A N 1
ATOM 1632 C CA . ILE A 1 210 ? 1.797 8.245 -3.336 1.00 95.25 210 ILE A CA 1
ATOM 1633 C C . ILE A 1 210 ? 3.131 8.229 -4.091 1.00 95.25 210 ILE A C 1
ATOM 1635 O O . ILE A 1 210 ? 3.217 7.869 -5.274 1.00 95.25 210 ILE A O 1
ATOM 1639 N N . TRP A 1 211 ? 4.183 8.675 -3.407 1.00 91.31 211 TRP A N 1
ATOM 1640 C CA . TRP A 1 211 ? 5.510 8.824 -3.990 1.00 91.31 211 TRP A CA 1
ATOM 1641 C C . TRP A 1 211 ? 6.147 7.467 -4.302 1.00 91.31 211 TRP A C 1
ATOM 1643 O O . TRP A 1 211 ? 6.381 6.652 -3.418 1.00 91.31 211 TRP A O 1
ATOM 1653 N N . GLY A 1 212 ? 6.457 7.237 -5.577 1.00 88.50 212 GLY A N 1
ATOM 1654 C CA . GLY A 1 212 ? 7.193 6.053 -6.019 1.00 88.50 212 GLY A CA 1
ATOM 1655 C C . GLY A 1 212 ? 8.704 6.247 -6.093 1.00 88.50 212 GLY A C 1
ATOM 1656 O O . GLY A 1 212 ? 9.401 5.256 -6.295 1.00 88.50 212 GLY A O 1
ATOM 1657 N N . ASP A 1 213 ? 9.192 7.490 -5.945 1.00 84.19 213 ASP A N 1
ATOM 1658 C CA . ASP A 1 213 ? 10.605 7.878 -6.112 1.00 84.19 213 ASP A CA 1
ATOM 1659 C C . ASP A 1 213 ? 11.199 7.337 -7.424 1.00 84.19 213 ASP A C 1
ATOM 1661 O O . ASP A 1 213 ? 12.267 6.727 -7.478 1.00 84.19 213 ASP A O 1
ATOM 1665 N N . PHE A 1 214 ? 10.415 7.474 -8.495 1.00 85.88 214 PHE A N 1
ATOM 1666 C CA . PHE A 1 214 ? 10.797 7.009 -9.817 1.00 85.88 214 PHE A CA 1
ATOM 1667 C C . PHE A 1 214 ? 11.825 7.947 -10.430 1.00 85.88 214 PHE A C 1
ATOM 1669 O O . PHE A 1 214 ? 11.692 9.169 -10.368 1.00 85.88 214 PHE A O 1
ATOM 1676 N N . LEU A 1 215 ? 12.808 7.359 -11.098 1.00 75.94 215 LEU A N 1
ATOM 1677 C CA . LEU A 1 215 ? 13.789 8.104 -11.867 1.00 75.94 215 LEU A CA 1
ATOM 1678 C C . LEU A 1 215 ? 13.409 8.134 -13.338 1.00 75.94 215 LEU A C 1
ATOM 1680 O O . LEU A 1 215 ? 12.790 7.200 -13.858 1.00 75.94 215 LEU A O 1
ATOM 1684 N N . ASP A 1 216 ? 13.845 9.194 -14.015 1.00 70.25 216 ASP A N 1
ATOM 1685 C CA . ASP A 1 216 ? 13.785 9.260 -15.468 1.00 70.25 216 ASP A CA 1
ATOM 1686 C C . ASP A 1 216 ? 14.565 8.065 -16.062 1.00 70.25 216 ASP A C 1
ATOM 1688 O O . ASP A 1 216 ? 15.726 7.838 -15.688 1.00 70.25 216 ASP A O 1
ATOM 1692 N N . PRO A 1 217 ? 13.978 7.293 -16.997 1.00 65.75 217 PRO A N 1
ATOM 1693 C CA . PRO A 1 217 ? 14.678 6.211 -17.685 1.00 65.75 217 PRO A CA 1
ATOM 1694 C C . PRO A 1 217 ? 16.029 6.621 -18.305 1.00 65.75 217 PRO A C 1
ATOM 1696 O O . PRO A 1 217 ? 16.929 5.780 -18.426 1.00 65.75 217 PRO A O 1
ATOM 1699 N N . ALA A 1 218 ? 16.201 7.894 -18.683 1.00 64.88 218 ALA A N 1
ATOM 1700 C CA . ALA A 1 218 ? 17.457 8.458 -19.174 1.00 64.88 218 ALA A CA 1
ATOM 1701 C C . ALA A 1 218 ? 18.539 8.538 -18.082 1.00 64.88 218 ALA A C 1
ATOM 1703 O O . ALA A 1 218 ? 19.705 8.247 -18.362 1.00 64.88 218 ALA A O 1
ATOM 1704 N N . SER A 1 219 ? 18.165 8.829 -16.833 1.00 61.22 219 SER A N 1
ATOM 1705 C CA . SER A 1 219 ? 19.077 8.801 -15.679 1.00 61.22 219 SER A CA 1
ATOM 1706 C C . SER A 1 219 ? 19.589 7.381 -15.403 1.00 61.22 219 SER A C 1
ATOM 1708 O O . SER A 1 219 ? 20.747 7.189 -15.039 1.00 61.22 219 SER A O 1
ATOM 1710 N N . ASN A 1 220 ? 18.782 6.361 -15.716 1.00 55.62 220 ASN A N 1
ATOM 1711 C CA . ASN A 1 220 ? 19.154 4.942 -15.637 1.00 55.62 220 ASN A CA 1
ATOM 1712 C C . ASN A 1 220 ? 19.969 4.426 -16.845 1.00 55.62 220 ASN A C 1
ATOM 1714 O O . ASN A 1 220 ? 20.262 3.222 -16.930 1.00 55.62 220 ASN A O 1
ATOM 1718 N N . ALA A 1 221 ? 20.296 5.287 -17.819 1.00 53.62 221 ALA A N 1
ATOM 1719 C CA . ALA A 1 221 ? 21.033 4.926 -19.035 1.00 53.62 221 ALA A CA 1
ATOM 1720 C C . ALA A 1 221 ? 22.552 5.166 -18.937 1.00 53.62 221 ALA A C 1
ATOM 1722 O O . ALA A 1 221 ? 23.280 4.831 -19.878 1.00 53.62 221 ALA A O 1
ATOM 1723 N N . VAL A 1 222 ? 23.045 5.704 -17.815 1.00 52.59 222 VAL A N 1
ATOM 1724 C CA . VAL A 1 222 ? 24.482 5.933 -17.610 1.00 52.59 222 VAL A CA 1
ATOM 1725 C C . VAL A 1 222 ? 25.224 4.588 -17.654 1.00 52.59 222 VAL A C 1
ATOM 1727 O O . VAL A 1 222 ? 24.796 3.636 -16.996 1.00 52.59 222 VAL A O 1
ATOM 1730 N N . PRO A 1 223 ? 26.327 4.457 -18.422 1.00 47.97 223 PRO A N 1
ATOM 1731 C CA . PRO A 1 223 ? 27.119 3.236 -18.452 1.00 47.97 223 PRO A CA 1
ATOM 1732 C C . PRO A 1 223 ? 27.757 3.009 -17.082 1.00 47.97 223 PRO A C 1
ATOM 1734 O O . PRO A 1 223 ? 28.826 3.533 -16.774 1.00 47.97 223 PRO A O 1
ATOM 1737 N N . ILE A 1 224 ? 27.096 2.216 -16.246 1.00 51.34 224 ILE A N 1
ATOM 1738 C CA . ILE A 1 224 ? 27.674 1.756 -14.991 1.00 51.34 224 ILE A CA 1
ATOM 1739 C C . ILE A 1 224 ? 28.875 0.894 -15.378 1.00 51.34 224 ILE A C 1
ATOM 1741 O O . ILE A 1 224 ? 28.761 -0.036 -16.188 1.00 51.34 224 ILE A O 1
ATOM 1745 N N . SER A 1 225 ? 30.055 1.248 -14.865 1.00 50.66 225 SER A N 1
ATOM 1746 C CA . SER A 1 225 ? 31.235 0.401 -15.015 1.00 50.66 225 SER A CA 1
ATOM 1747 C C . SER A 1 225 ? 30.846 -1.017 -14.590 1.00 50.66 225 SER A C 1
ATOM 1749 O O . SER A 1 225 ? 30.218 -1.177 -13.550 1.00 50.66 225 SER A O 1
ATOM 1751 N N . PRO A 1 226 ? 31.222 -2.071 -15.327 1.00 50.78 226 PRO A N 1
ATOM 1752 C CA . PRO A 1 226 ? 30.883 -3.452 -14.964 1.00 50.78 226 PRO A CA 1
ATOM 1753 C C . PRO A 1 226 ? 31.413 -3.907 -13.594 1.00 50.78 226 PRO A C 1
ATOM 1755 O O . PRO A 1 226 ? 31.135 -5.028 -13.189 1.00 50.78 226 PRO A O 1
ATOM 1758 N N . LYS A 1 227 ? 32.220 -3.079 -12.919 1.00 50.94 227 LYS A N 1
ATOM 1759 C CA . LYS A 1 227 ? 32.736 -3.303 -11.564 1.00 50.94 227 LYS A CA 1
ATOM 1760 C C . LYS A 1 227 ? 32.041 -2.453 -10.493 1.00 50.94 227 LYS A C 1
ATOM 1762 O O . LYS A 1 227 ? 32.418 -2.549 -9.332 1.00 50.94 227 LYS A O 1
ATOM 1767 N N . SER A 1 228 ? 31.111 -1.588 -10.879 1.00 53.53 228 SER A N 1
ATOM 1768 C CA . SER A 1 228 ? 30.393 -0.700 -9.972 1.00 53.53 228 SER A CA 1
ATOM 1769 C C . SER A 1 228 ? 28.985 -1.240 -9.772 1.00 53.53 228 SER A C 1
ATOM 1771 O O . SER A 1 228 ? 28.295 -1.549 -10.743 1.00 53.53 228 SER A O 1
ATOM 1773 N N . GLU A 1 229 ? 28.569 -1.366 -8.518 1.00 55.81 229 GLU A N 1
ATOM 1774 C CA . GLU A 1 229 ? 27.170 -1.625 -8.191 1.00 55.81 229 GLU A CA 1
ATOM 1775 C C . GLU A 1 229 ? 26.311 -0.442 -8.662 1.00 55.81 229 GLU A C 1
ATOM 1777 O O . GLU A 1 229 ? 26.794 0.700 -8.682 1.00 55.81 229 GLU A O 1
ATOM 1782 N N . PRO A 1 230 ? 25.063 -0.683 -9.098 1.00 58.81 230 PRO A N 1
ATOM 1783 C CA . PRO A 1 230 ? 24.166 0.412 -9.413 1.00 58.81 230 PRO A CA 1
ATOM 1784 C C . PRO A 1 230 ? 23.923 1.277 -8.171 1.00 58.81 230 PRO A C 1
ATOM 1786 O O . PRO A 1 230 ? 23.889 0.743 -7.062 1.00 58.81 230 PRO A O 1
ATOM 1789 N N . PRO A 1 231 ? 23.756 2.604 -8.328 1.00 58.78 231 PRO A N 1
ATOM 1790 C CA . PRO A 1 231 ? 23.429 3.469 -7.204 1.00 58.78 231 PRO A CA 1
ATOM 1791 C C . PRO A 1 231 ? 22.179 2.943 -6.480 1.00 58.78 231 PRO A C 1
ATOM 1793 O O . PRO A 1 231 ? 21.174 2.699 -7.149 1.00 58.78 231 PRO A O 1
ATOM 1796 N N . PRO A 1 232 ? 22.197 2.796 -5.141 1.00 59.84 232 PRO A N 1
ATOM 1797 C CA . PRO A 1 232 ? 21.063 2.250 -4.389 1.00 59.84 232 PRO A CA 1
ATOM 1798 C C . PRO A 1 232 ? 19.747 2.997 -4.632 1.00 59.84 232 PRO A C 1
ATOM 1800 O O . PRO A 1 232 ? 18.686 2.387 -4.675 1.00 59.84 232 PRO A O 1
ATOM 1803 N N . VAL A 1 233 ? 19.829 4.310 -4.872 1.00 62.31 233 VAL A N 1
ATOM 1804 C CA . VAL A 1 233 ? 18.690 5.183 -5.203 1.00 62.31 233 VAL A CA 1
ATOM 1805 C C . VAL A 1 233 ? 17.960 4.759 -6.485 1.00 62.31 233 VAL A C 1
ATOM 1807 O O . VAL A 1 233 ? 16.802 5.106 -6.674 1.00 62.31 233 VAL A O 1
ATOM 1810 N N . TRP A 1 234 ? 18.619 4.014 -7.377 1.00 66.44 234 TRP A N 1
ATOM 1811 C CA . TRP A 1 234 ? 18.106 3.678 -8.710 1.00 66.44 234 TRP A CA 1
ATOM 1812 C C . TRP A 1 234 ? 17.436 2.307 -8.773 1.00 66.44 234 TRP A C 1
ATOM 1814 O O . TRP A 1 234 ? 16.937 1.891 -9.827 1.00 66.44 234 TRP A O 1
ATOM 1824 N N . THR A 1 235 ? 17.445 1.578 -7.657 1.00 77.62 235 THR A N 1
ATOM 1825 C CA . THR A 1 235 ? 17.088 0.166 -7.648 1.00 77.62 235 THR A CA 1
ATOM 1826 C C . THR A 1 235 ? 16.206 -0.226 -6.480 1.00 77.62 235 THR A C 1
ATOM 1828 O O . THR A 1 235 ? 16.413 0.218 -5.356 1.00 77.62 235 THR A O 1
ATOM 1831 N N . LEU A 1 236 ? 15.269 -1.134 -6.740 1.00 85.00 236 LEU A N 1
ATOM 1832 C CA . LEU A 1 236 ? 14.511 -1.828 -5.706 1.00 85.00 236 LEU A CA 1
ATOM 1833 C C . LEU A 1 236 ? 15.105 -3.221 -5.487 1.00 85.00 236 LEU A C 1
ATOM 1835 O O . LEU A 1 236 ? 15.493 -3.871 -6.467 1.00 85.00 236 LEU A O 1
ATOM 1839 N N . PRO A 1 237 ? 15.137 -3.712 -4.235 1.00 88.31 237 PRO A N 1
ATOM 1840 C CA . PRO A 1 237 ? 15.437 -5.108 -3.961 1.00 88.31 237 PRO A CA 1
ATOM 1841 C C . PRO A 1 237 ? 14.486 -6.025 -4.728 1.00 88.31 237 PRO A C 1
ATOM 1843 O O . PRO A 1 237 ? 13.272 -5.812 -4.733 1.00 88.31 237 PRO A O 1
ATOM 1846 N N . PHE A 1 238 ? 15.050 -7.054 -5.345 1.00 89.75 238 PHE A N 1
ATOM 1847 C CA . PHE A 1 238 ? 14.313 -8.103 -6.030 1.00 89.75 238 PHE A CA 1
ATOM 1848 C C . PHE A 1 238 ? 14.668 -9.450 -5.420 1.00 89.75 238 PHE A C 1
ATOM 1850 O O . PHE A 1 238 ? 15.845 -9.740 -5.188 1.00 89.75 238 PHE A O 1
ATOM 1857 N N . SER A 1 239 ? 13.665 -10.297 -5.219 1.00 90.44 239 SER A N 1
ATOM 1858 C CA . SER A 1 239 ? 13.888 -11.721 -5.016 1.00 90.44 239 SER A CA 1
ATOM 1859 C C . SER A 1 239 ? 12.881 -12.548 -5.801 1.00 90.44 239 SER A C 1
ATOM 1861 O O . SER A 1 239 ? 11.736 -12.133 -5.989 1.00 90.44 239 SER A O 1
ATOM 1863 N N . PHE A 1 240 ? 13.278 -13.747 -6.224 1.00 90.50 240 PHE A N 1
ATOM 1864 C CA . PHE A 1 240 ? 12.348 -14.680 -6.857 1.00 90.50 240 PHE A CA 1
ATOM 1865 C C . PHE A 1 240 ? 11.147 -14.975 -5.943 1.00 90.50 240 PHE A C 1
ATOM 1867 O O . PHE A 1 240 ? 10.008 -14.991 -6.400 1.00 90.50 240 PHE A O 1
ATOM 1874 N N . SER A 1 241 ? 11.383 -15.121 -4.636 1.00 91.81 241 SER A N 1
ATOM 1875 C CA . SER A 1 241 ? 10.324 -15.374 -3.654 1.00 91.81 241 SER A CA 1
ATOM 1876 C C . SER A 1 241 ? 9.314 -14.224 -3.555 1.00 91.81 241 SER A C 1
ATOM 1878 O O . SER A 1 241 ? 8.113 -14.452 -3.697 1.00 91.81 241 SER A O 1
ATOM 1880 N N . SER A 1 242 ? 9.778 -12.989 -3.342 1.00 91.62 242 SER A N 1
ATOM 1881 C CA . SER A 1 242 ? 8.897 -11.843 -3.080 1.00 91.62 242 SER A CA 1
ATOM 1882 C C . SER A 1 242 ? 8.310 -11.233 -4.345 1.00 91.62 242 SER A C 1
ATOM 1884 O O . SER A 1 242 ? 7.201 -10.729 -4.296 1.00 91.62 242 SER A O 1
ATOM 1886 N N . ASN A 1 243 ? 9.020 -11.265 -5.473 1.00 92.56 243 ASN A N 1
ATOM 1887 C CA . ASN A 1 243 ? 8.568 -10.592 -6.692 1.00 92.56 243 ASN A CA 1
ATOM 1888 C C . ASN A 1 243 ? 7.883 -11.542 -7.682 1.00 92.56 243 ASN A C 1
ATOM 1890 O O . ASN A 1 243 ? 7.183 -11.059 -8.565 1.00 92.56 243 ASN A O 1
ATOM 1894 N N . ILE A 1 244 ? 8.078 -12.862 -7.559 1.00 92.69 244 ILE A N 1
ATOM 1895 C CA . ILE A 1 244 ? 7.529 -13.852 -8.500 1.00 92.69 244 ILE A CA 1
ATOM 1896 C C . ILE A 1 244 ? 6.699 -14.906 -7.769 1.00 92.69 244 ILE A C 1
ATOM 1898 O O . ILE A 1 244 ? 5.477 -14.906 -7.876 1.00 92.69 244 ILE A O 1
ATOM 1902 N N . ALA A 1 245 ? 7.342 -15.798 -7.014 1.00 94.88 245 ALA A N 1
ATOM 1903 C CA . ALA A 1 245 ? 6.710 -17.017 -6.515 1.00 94.88 245 ALA A CA 1
ATOM 1904 C C . ALA A 1 245 ? 5.556 -16.743 -5.541 1.00 94.88 245 ALA A C 1
ATOM 1906 O O . ALA A 1 245 ? 4.488 -17.334 -5.677 1.00 94.88 245 ALA A O 1
ATOM 1907 N N . THR A 1 246 ? 5.743 -15.837 -4.578 1.00 95.75 246 THR A N 1
ATOM 1908 C CA . THR A 1 246 ? 4.699 -15.559 -3.582 1.00 95.75 246 THR A CA 1
ATOM 1909 C C . THR A 1 246 ? 3.551 -14.721 -4.147 1.00 95.75 246 THR A C 1
ATOM 1911 O O . THR A 1 246 ? 2.408 -15.096 -3.906 1.00 95.75 246 THR A O 1
ATOM 1914 N N . PRO A 1 247 ? 3.782 -13.658 -4.947 1.00 96.19 247 PRO A N 1
ATOM 1915 C CA . PRO A 1 247 ? 2.692 -12.968 -5.641 1.00 96.19 247 PRO A CA 1
ATOM 1916 C C . PRO A 1 247 ? 1.869 -13.887 -6.550 1.00 96.19 247 PRO A C 1
ATOM 1918 O O . PRO A 1 247 ? 0.646 -13.794 -6.551 1.00 96.19 247 PRO A O 1
ATOM 1921 N N . LEU A 1 248 ? 2.516 -14.819 -7.262 1.00 95.69 248 LEU A N 1
ATOM 1922 C CA . LEU A 1 248 ? 1.819 -15.853 -8.036 1.00 95.69 248 LEU A CA 1
ATOM 1923 C C . LEU A 1 248 ? 0.929 -16.721 -7.151 1.00 95.69 248 LEU A C 1
ATOM 1925 O O . LEU A 1 248 ? -0.229 -16.945 -7.484 1.00 95.69 248 LEU A O 1
ATOM 1929 N N . HIS A 1 249 ? 1.462 -17.180 -6.018 1.00 96.62 249 HIS A N 1
ATOM 1930 C CA . HIS A 1 249 ? 0.705 -17.991 -5.073 1.00 96.62 249 HIS A CA 1
ATOM 1931 C C . HIS A 1 249 ? -0.486 -17.230 -4.469 1.00 96.62 249 HIS A C 1
ATOM 1933 O O . HIS A 1 249 ? -1.555 -17.805 -4.294 1.00 96.62 249 HIS A O 1
ATOM 1939 N N . ILE A 1 250 ? -0.327 -15.932 -4.191 1.00 97.25 250 ILE A N 1
ATOM 1940 C CA . ILE A 1 250 ? -1.413 -15.059 -3.723 1.00 97.25 250 ILE A CA 1
ATOM 1941 C C . ILE A 1 250 ? -2.517 -14.964 -4.782 1.00 97.25 250 ILE A C 1
ATOM 1943 O O . ILE A 1 250 ? -3.677 -15.207 -4.462 1.00 97.25 250 ILE A O 1
ATOM 1947 N N . LEU A 1 251 ? -2.165 -14.665 -6.037 1.00 97.06 251 LEU A N 1
ATOM 1948 C CA . LEU A 1 251 ? -3.132 -14.570 -7.138 1.00 97.06 251 LEU A CA 1
ATOM 1949 C C . LEU A 1 251 ? -3.847 -15.905 -7.385 1.00 97.06 251 LEU A C 1
ATOM 1951 O O . LEU A 1 251 ? -5.064 -15.924 -7.542 1.00 97.06 251 LEU A O 1
ATOM 1955 N N . GLU A 1 252 ? -3.115 -17.020 -7.337 1.00 96.38 252 GLU A N 1
ATOM 1956 C CA . GLU A 1 252 ? -3.685 -18.368 -7.429 1.00 96.38 252 GLU A CA 1
ATOM 1957 C C . GLU A 1 252 ? -4.701 -18.621 -6.310 1.00 96.38 252 GLU A C 1
ATOM 1959 O O . GLU A 1 252 ? -5.815 -19.061 -6.582 1.00 96.38 252 GLU A O 1
ATOM 1964 N N . LYS A 1 253 ? -4.354 -18.295 -5.058 1.00 97.12 253 LYS A N 1
ATOM 1965 C CA . LYS A 1 253 ? -5.278 -18.405 -3.921 1.00 97.12 253 LYS A CA 1
ATOM 1966 C C . LYS A 1 253 ? -6.506 -17.517 -4.081 1.00 97.12 253 LYS A C 1
ATOM 1968 O O . LYS A 1 253 ? -7.571 -17.910 -3.631 1.00 97.12 253 LYS A O 1
ATOM 1973 N N . MET A 1 254 ? -6.372 -16.363 -4.730 1.00 97.19 254 MET A N 1
ATOM 1974 C CA . MET A 1 254 ? -7.470 -15.448 -5.053 1.00 97.19 254 MET A CA 1
ATOM 1975 C C . MET A 1 254 ? -8.349 -15.920 -6.227 1.00 97.19 254 MET A C 1
ATOM 1977 O O . MET A 1 254 ? -9.340 -15.253 -6.523 1.00 97.19 254 MET A O 1
ATOM 1981 N N . ASP A 1 255 ? -8.038 -17.062 -6.849 1.00 96.88 255 ASP A N 1
ATOM 1982 C CA . ASP A 1 255 ? -8.651 -17.580 -8.082 1.00 96.88 255 ASP A CA 1
ATOM 1983 C C . ASP A 1 255 ? -8.452 -16.670 -9.310 1.00 96.88 255 ASP A C 1
ATOM 1985 O O . ASP A 1 255 ? -9.293 -16.630 -10.210 1.00 96.88 255 ASP A O 1
ATOM 1989 N N . ILE A 1 256 ? -7.333 -15.941 -9.365 1.00 96.31 256 ILE A N 1
ATOM 1990 C CA . ILE A 1 256 ? -6.980 -15.057 -10.482 1.00 96.31 256 ILE A CA 1
ATOM 1991 C C . ILE A 1 256 ? -5.967 -15.751 -11.397 1.00 96.31 256 ILE A C 1
ATOM 1993 O O . ILE A 1 256 ? -4.838 -16.051 -10.998 1.00 96.31 256 ILE A O 1
ATOM 1997 N N . ASP A 1 257 ? -6.343 -15.952 -12.663 1.00 92.69 257 ASP A N 1
ATOM 1998 C CA . ASP A 1 257 ? -5.412 -16.407 -13.698 1.00 92.69 257 ASP A CA 1
ATOM 1999 C C . ASP A 1 257 ? -4.590 -15.226 -14.219 1.00 92.69 257 ASP A C 1
ATOM 2001 O O . ASP A 1 257 ? -4.998 -14.475 -15.109 1.00 92.69 257 ASP A O 1
ATOM 2005 N N . MET A 1 258 ? -3.380 -15.085 -13.691 1.00 88.12 258 MET A N 1
ATOM 2006 C CA . MET A 1 258 ? -2.492 -13.993 -14.070 1.00 88.12 258 MET A CA 1
ATOM 2007 C C . MET A 1 258 ? -2.042 -14.007 -15.539 1.00 88.12 258 MET A C 1
ATOM 2009 O O . MET A 1 258 ? -1.646 -12.966 -16.061 1.00 88.12 258 MET A O 1
ATOM 2013 N N . PHE A 1 259 ? -2.108 -15.149 -16.232 1.00 88.62 259 PHE A N 1
ATOM 2014 C CA . PHE A 1 259 ? -1.789 -15.202 -17.660 1.00 88.62 259 PHE A CA 1
ATOM 2015 C C . PHE A 1 259 ? -2.952 -14.689 -18.512 1.00 88.62 259 PHE A C 1
ATOM 2017 O O . PHE A 1 259 ? -2.719 -14.121 -19.582 1.00 88.62 259 PHE A O 1
ATOM 2024 N N . ALA A 1 260 ? -4.187 -14.856 -18.034 1.00 93.38 260 ALA A N 1
ATOM 2025 C CA . ALA A 1 260 ? -5.371 -14.250 -18.633 1.00 93.38 260 ALA A CA 1
ATOM 2026 C C . ALA A 1 260 ? -5.486 -12.753 -18.292 1.00 93.38 260 ALA A C 1
ATOM 2028 O O . ALA A 1 260 ? -5.949 -11.968 -19.120 1.00 93.38 260 ALA A O 1
ATOM 2029 N N . GLU A 1 261 ? -5.005 -12.352 -17.113 1.00 93.19 261 GLU A N 1
ATOM 2030 C CA . GLU A 1 261 ? -5.115 -10.992 -16.572 1.00 93.19 261 GLU A CA 1
ATOM 2031 C C . GLU A 1 261 ? -3.777 -10.241 -16.511 1.00 93.19 261 GLU A C 1
ATOM 2033 O O . GLU A 1 261 ? -3.557 -9.374 -15.664 1.00 93.19 261 GLU A O 1
ATOM 2038 N N . ILE A 1 262 ? -2.871 -10.535 -17.446 1.00 92.25 262 ILE A N 1
ATOM 2039 C CA . ILE A 1 262 ? -1.525 -9.944 -17.461 1.00 92.25 262 ILE A CA 1
ATOM 2040 C C . ILE A 1 262 ? -1.555 -8.410 -17.505 1.00 92.25 262 ILE A C 1
ATOM 2042 O O . ILE A 1 262 ? -0.696 -7.763 -16.924 1.00 92.25 262 ILE A O 1
ATOM 2046 N N . ALA A 1 263 ? -2.577 -7.814 -18.127 1.00 92.25 263 ALA A N 1
ATOM 2047 C CA . ALA A 1 263 ? -2.746 -6.362 -18.163 1.00 92.25 263 ALA A CA 1
ATOM 2048 C C . ALA A 1 263 ? -2.922 -5.732 -16.768 1.00 92.25 263 ALA A C 1
ATOM 2050 O O . ALA A 1 263 ? -2.603 -4.562 -16.611 1.00 92.25 263 ALA A O 1
ATOM 2051 N N . ASN A 1 264 ? -3.392 -6.497 -15.776 1.00 94.12 264 ASN A N 1
ATOM 2052 C CA . ASN A 1 264 ? -3.627 -6.034 -14.407 1.00 94.12 264 ASN A CA 1
ATOM 2053 C C . ASN A 1 264 ? -2.566 -6.536 -13.419 1.00 94.12 264 ASN A C 1
ATOM 2055 O O . ASN A 1 264 ? -2.347 -5.907 -12.386 1.00 94.12 264 ASN A O 1
ATOM 2059 N N . TYR A 1 265 ? -1.902 -7.659 -13.715 1.00 94.50 265 TYR A N 1
ATOM 2060 C CA . TYR A 1 265 ? -1.074 -8.374 -12.735 1.00 94.50 265 TYR A CA 1
ATOM 2061 C C . TYR A 1 265 ? 0.323 -8.769 -13.240 1.00 94.50 265 TYR A C 1
ATOM 2063 O O . TYR A 1 265 ? 0.963 -9.653 -12.668 1.00 94.50 265 TYR A O 1
ATOM 2071 N N . ASP A 1 266 ? 0.833 -8.114 -14.290 1.00 92.38 266 ASP A N 1
ATOM 2072 C CA . ASP A 1 266 ? 2.220 -8.294 -14.740 1.00 92.38 266 ASP A CA 1
ATOM 2073 C C . ASP A 1 266 ? 3.236 -7.884 -13.654 1.00 92.38 266 ASP A C 1
ATOM 2075 O O . ASP A 1 266 ? 3.018 -6.985 -12.837 1.00 92.38 266 ASP A O 1
ATOM 2079 N N . LEU A 1 267 ? 4.419 -8.494 -13.696 1.00 90.94 267 LEU A N 1
ATOM 2080 C CA . LEU A 1 267 ? 5.536 -8.259 -12.781 1.00 90.94 267 LEU A CA 1
ATOM 2081 C C . LEU A 1 267 ? 5.908 -6.775 -12.657 1.00 90.94 267 LEU A C 1
ATOM 2083 O O . LEU A 1 267 ? 6.308 -6.305 -11.590 1.00 90.94 267 LEU A O 1
ATOM 2087 N N . TRP A 1 268 ? 5.814 -6.025 -13.754 1.00 91.69 268 TRP A N 1
ATOM 2088 C CA . TRP A 1 268 ? 6.159 -4.607 -13.758 1.00 91.69 268 TRP A CA 1
ATOM 2089 C C . TRP A 1 268 ? 5.188 -3.773 -12.917 1.00 91.69 268 TRP A C 1
ATOM 2091 O O . TRP A 1 268 ? 5.632 -2.831 -12.265 1.00 91.69 268 TRP A O 1
ATOM 2101 N N . ILE A 1 269 ? 3.909 -4.159 -12.862 1.00 95.25 269 ILE A N 1
ATOM 2102 C CA . ILE A 1 269 ? 2.903 -3.549 -11.982 1.00 95.25 269 ILE A CA 1
ATOM 2103 C C . ILE A 1 269 ? 3.283 -3.814 -10.524 1.00 95.25 269 ILE A C 1
ATOM 2105 O O . ILE A 1 269 ? 3.367 -2.876 -9.730 1.00 95.25 269 ILE A O 1
ATOM 2109 N N . LEU A 1 270 ? 3.621 -5.064 -10.186 1.00 95.31 270 LEU A N 1
ATOM 2110 C CA . LEU A 1 270 ? 4.035 -5.436 -8.827 1.00 95.31 270 LEU A CA 1
ATOM 2111 C C . LEU A 1 270 ? 5.278 -4.651 -8.375 1.00 95.31 270 LEU A C 1
ATOM 2113 O O . LEU A 1 270 ? 5.335 -4.154 -7.251 1.00 95.31 270 LEU A O 1
ATOM 2117 N N . ASN A 1 271 ? 6.264 -4.483 -9.261 1.00 94.00 271 ASN A N 1
ATOM 2118 C CA . ASN A 1 271 ? 7.465 -3.695 -8.969 1.00 94.00 271 ASN A CA 1
ATOM 2119 C C . ASN A 1 271 ? 7.153 -2.203 -8.763 1.00 94.00 271 ASN A C 1
ATOM 2121 O O . ASN A 1 271 ? 7.741 -1.579 -7.878 1.00 94.00 271 ASN A O 1
ATOM 2125 N N . THR A 1 272 ? 6.223 -1.634 -9.536 1.00 94.62 272 THR A N 1
ATOM 2126 C CA . THR A 1 272 ? 5.747 -0.256 -9.335 1.00 94.62 272 THR A CA 1
ATOM 2127 C C . THR A 1 272 ? 5.088 -0.096 -7.962 1.00 94.62 272 THR A C 1
ATOM 2129 O O . THR A 1 272 ? 5.418 0.844 -7.234 1.00 94.62 272 THR A O 1
ATOM 2132 N N . LEU A 1 273 ? 4.232 -1.042 -7.562 1.00 97.06 273 LEU A N 1
ATOM 2133 C CA . LEU A 1 273 ? 3.603 -1.064 -6.235 1.00 97.06 273 LEU A CA 1
ATOM 2134 C C . LEU A 1 273 ? 4.651 -1.148 -5.113 1.00 97.06 273 LEU A C 1
ATOM 2136 O O . LEU A 1 273 ? 4.641 -0.330 -4.194 1.00 97.06 273 LEU A O 1
ATOM 2140 N N . TYR A 1 274 ? 5.629 -2.055 -5.227 1.00 95.94 274 TYR A N 1
ATOM 2141 C CA . TYR A 1 274 ? 6.743 -2.139 -4.274 1.00 95.94 274 TYR A CA 1
ATOM 2142 C C . TYR A 1 274 ? 7.525 -0.830 -4.149 1.00 95.94 274 TYR A C 1
ATOM 2144 O O . TYR A 1 274 ? 7.924 -0.459 -3.042 1.00 95.94 274 TYR A O 1
ATOM 2152 N N . SER A 1 275 ? 7.749 -0.135 -5.267 1.00 93.62 275 SER A N 1
ATOM 2153 C CA . SER A 1 275 ? 8.442 1.156 -5.288 1.00 93.62 275 SER A CA 1
ATOM 2154 C C . SER A 1 275 ? 7.754 2.201 -4.424 1.00 93.62 275 SER A C 1
ATOM 2156 O O . SER A 1 275 ? 8.418 2.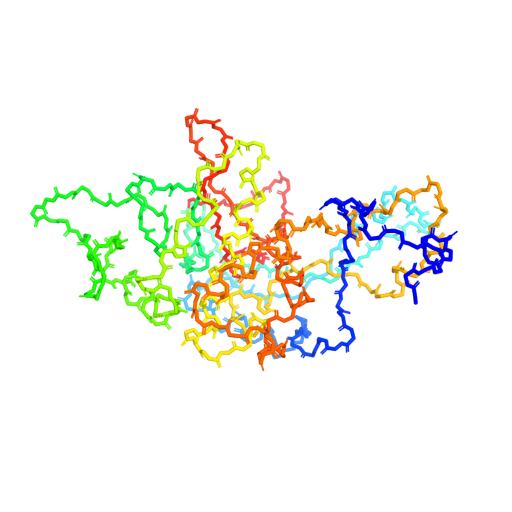949 -3.701 1.00 93.62 275 SER A O 1
ATOM 2158 N N . LYS A 1 276 ? 6.423 2.234 -4.521 1.00 95.50 276 LYS A N 1
ATOM 2159 C CA . LYS A 1 276 ? 5.555 3.150 -3.793 1.00 95.50 276 LYS A CA 1
ATOM 2160 C C . LYS A 1 276 ? 5.507 2.788 -2.310 1.00 95.50 276 LYS A C 1
ATOM 2162 O O . LYS A 1 276 ? 5.848 3.619 -1.477 1.00 95.50 276 LYS A O 1
ATOM 2167 N N . PHE A 1 277 ? 5.239 1.526 -1.966 1.00 96.25 277 PHE A N 1
ATOM 2168 C CA . PHE A 1 277 ? 5.160 1.103 -0.560 1.00 96.25 277 PHE A CA 1
ATOM 2169 C C . PHE A 1 277 ? 6.460 1.337 0.209 1.00 96.25 277 PHE A C 1
ATOM 2171 O O . PHE A 1 277 ? 6.424 1.827 1.333 1.00 96.25 277 PHE A O 1
ATOM 2178 N N . ARG A 1 278 ? 7.619 1.049 -0.395 1.00 91.62 278 ARG A N 1
ATOM 2179 C CA . ARG A 1 278 ? 8.923 1.284 0.250 1.00 91.62 278 ARG A CA 1
ATOM 2180 C C . ARG A 1 278 ? 9.219 2.763 0.502 1.00 91.62 278 ARG A C 1
ATOM 2182 O O . ARG A 1 278 ? 10.055 3.058 1.349 1.00 91.62 278 ARG A O 1
ATOM 2189 N N . GLY A 1 279 ? 8.596 3.663 -0.257 1.00 84.94 279 GLY A N 1
ATOM 2190 C CA . GLY A 1 279 ? 8.775 5.104 -0.110 1.00 84.94 279 GLY A CA 1
ATOM 2191 C C . GLY A 1 279 ? 7.831 5.750 0.902 1.00 84.94 279 GLY A C 1
ATOM 2192 O O . GLY A 1 279 ? 8.181 6.797 1.435 1.00 84.94 279 GLY A O 1
ATOM 2193 N N . THR A 1 280 ? 6.654 5.163 1.150 1.00 92.00 280 THR A N 1
ATOM 2194 C CA . THR A 1 280 ? 5.570 5.871 1.858 1.00 92.00 280 THR A CA 1
ATOM 2195 C C . THR A 1 280 ? 4.835 5.073 2.929 1.00 92.00 280 THR A C 1
ATOM 2197 O O . THR A 1 280 ? 4.054 5.670 3.666 1.00 92.00 280 THR A O 1
ATOM 2200 N N . ALA A 1 281 ? 5.020 3.753 3.026 1.00 94.50 281 ALA A N 1
ATOM 2201 C CA . ALA A 1 281 ? 4.335 2.975 4.055 1.00 94.50 281 ALA A CA 1
ATOM 2202 C C . ALA A 1 281 ? 4.900 3.300 5.447 1.00 94.50 281 ALA A C 1
ATOM 2204 O O . ALA A 1 281 ? 6.116 3.262 5.652 1.00 94.50 281 ALA A O 1
ATOM 2205 N N . SER A 1 282 ? 4.017 3.566 6.411 1.00 93.19 282 SER A N 1
ATOM 2206 C CA . SER A 1 282 ? 4.385 3.654 7.824 1.00 93.19 282 SER A CA 1
ATOM 2207 C C . SER A 1 282 ? 4.403 2.260 8.449 1.00 93.19 282 SER A C 1
ATOM 2209 O O . SER A 1 282 ? 3.779 1.321 7.943 1.00 93.19 282 SER A O 1
ATOM 2211 N N . ALA A 1 283 ? 5.158 2.097 9.537 1.00 92.38 283 ALA A N 1
ATOM 2212 C CA . ALA A 1 283 ? 5.296 0.817 10.218 1.00 92.38 283 ALA A CA 1
ATOM 2213 C C . ALA A 1 283 ? 5.124 0.955 11.731 1.00 92.38 283 ALA A C 1
ATOM 2215 O O . ALA A 1 283 ? 5.766 1.792 12.365 1.00 92.38 283 ALA A O 1
ATOM 2216 N N . ARG A 1 284 ? 4.326 0.060 12.326 1.00 92.50 284 ARG A N 1
ATOM 2217 C CA . ARG A 1 284 ? 4.282 -0.122 13.781 1.00 92.50 284 ARG A CA 1
ATOM 2218 C C . ARG A 1 284 ? 5.304 -1.171 14.185 1.00 92.50 284 ARG A C 1
ATOM 2220 O O . ARG A 1 284 ? 5.318 -2.284 13.650 1.00 92.50 284 ARG A O 1
ATOM 2227 N N . VAL A 1 285 ? 6.124 -0.828 15.168 1.00 90.50 285 VAL A N 1
ATOM 2228 C CA . VAL A 1 285 ? 7.106 -1.735 15.761 1.00 90.50 285 VAL A CA 1
ATOM 2229 C C . VAL A 1 285 ? 6.503 -2.425 16.979 1.00 90.50 285 VAL A C 1
ATOM 2231 O O . VAL A 1 285 ? 5.899 -1.787 17.842 1.00 90.50 285 VAL A O 1
ATOM 2234 N N . ASN A 1 286 ? 6.698 -3.736 17.072 1.00 86.00 286 ASN A N 1
ATOM 2235 C CA . ASN A 1 286 ? 6.335 -4.506 18.247 1.00 86.00 286 ASN A CA 1
ATOM 2236 C C . ASN A 1 286 ? 7.224 -4.086 19.426 1.00 86.00 286 ASN A C 1
ATOM 2238 O O . ASN A 1 286 ? 8.449 -4.201 19.371 1.00 86.00 286 ASN A O 1
ATOM 2242 N N . THR A 1 287 ? 6.615 -3.645 20.523 1.00 86.44 287 THR A N 1
ATOM 2243 C CA . THR A 1 287 ? 7.340 -3.122 21.694 1.00 86.44 287 THR A CA 1
ATOM 2244 C C . THR A 1 287 ? 8.164 -4.176 22.437 1.00 86.44 287 THR A C 1
ATOM 2246 O O . THR A 1 287 ? 9.075 -3.824 23.183 1.00 86.44 287 THR A O 1
ATOM 2249 N N . THR A 1 288 ? 7.865 -5.463 22.245 1.00 83.81 288 THR A N 1
ATOM 2250 C CA . THR A 1 288 ? 8.570 -6.577 22.894 1.00 83.81 288 THR A CA 1
ATOM 2251 C C . THR A 1 288 ? 9.755 -7.061 22.064 1.00 83.81 288 THR A C 1
ATOM 2253 O O . THR A 1 288 ? 10.822 -7.321 22.617 1.00 83.81 288 THR A O 1
ATOM 2256 N N . THR A 1 289 ? 9.585 -7.203 20.748 1.00 82.88 289 THR A N 1
ATOM 2257 C CA . THR A 1 289 ? 10.632 -7.742 19.862 1.00 82.88 289 THR A CA 1
ATOM 2258 C C . THR A 1 289 ? 11.489 -6.659 19.211 1.00 82.88 289 THR A C 1
ATOM 2260 O O . THR A 1 289 ? 12.583 -6.963 18.741 1.00 82.88 289 THR A O 1
ATOM 2263 N N . GLY A 1 290 ? 11.015 -5.409 19.172 1.00 86.75 290 GLY A N 1
ATOM 2264 C CA . GLY A 1 290 ? 11.666 -4.308 18.459 1.00 86.75 290 GLY A CA 1
ATOM 2265 C C . GLY A 1 290 ? 11.579 -4.423 16.934 1.00 86.75 290 GLY A C 1
ATOM 2266 O O . GLY A 1 290 ? 12.235 -3.660 16.229 1.00 86.75 290 GLY A O 1
ATOM 2267 N N . MET A 1 291 ? 10.784 -5.364 16.417 1.00 87.62 291 MET A N 1
ATOM 2268 C CA . MET A 1 291 ? 10.646 -5.619 14.984 1.00 87.62 291 MET A CA 1
ATOM 2269 C C . MET A 1 291 ? 9.354 -5.012 14.429 1.00 87.62 291 MET A C 1
ATOM 2271 O O . MET A 1 291 ? 8.347 -5.001 15.140 1.00 87.62 291 MET A O 1
ATOM 2275 N N . PRO A 1 292 ? 9.332 -4.561 13.161 1.00 91.81 292 PRO A N 1
ATOM 2276 C CA . PRO A 1 292 ? 8.091 -4.186 12.492 1.00 91.81 292 PRO A CA 1
ATOM 2277 C C . PRO A 1 292 ? 7.078 -5.336 12.520 1.00 91.81 292 PRO A C 1
ATOM 2279 O O . PRO A 1 292 ? 7.440 -6.496 12.309 1.00 91.81 292 PRO A O 1
ATOM 2282 N N . GLU A 1 293 ? 5.816 -5.025 12.788 1.00 93.00 293 GLU A N 1
ATOM 2283 C CA . GLU A 1 293 ? 4.734 -6.021 12.817 1.00 93.00 293 GLU A CA 1
ATOM 2284 C C . GLU A 1 293 ? 3.489 -5.606 12.036 1.00 93.00 293 GLU A C 1
ATOM 2286 O O . GLU A 1 293 ? 2.724 -6.472 11.614 1.00 93.00 293 GLU A O 1
ATOM 2291 N N . VAL A 1 294 ? 3.299 -4.304 11.817 1.00 95.19 294 VAL A N 1
ATOM 2292 C CA . VAL A 1 294 ? 2.224 -3.736 11.000 1.00 95.19 294 VAL A CA 1
ATOM 2293 C C . VAL A 1 294 ? 2.838 -2.764 10.014 1.00 95.19 294 VAL A C 1
ATOM 2295 O O . VAL A 1 294 ? 3.760 -2.032 10.376 1.00 95.19 294 VAL A O 1
ATOM 2298 N N . ALA A 1 295 ? 2.307 -2.742 8.798 1.00 96.62 295 ALA A N 1
ATOM 2299 C CA . ALA A 1 295 ? 2.549 -1.682 7.836 1.00 96.62 295 ALA A CA 1
ATOM 2300 C C . ALA A 1 295 ? 1.218 -1.138 7.320 1.00 96.62 295 ALA A C 1
ATOM 2302 O O . ALA A 1 295 ? 0.255 -1.894 7.171 1.00 96.62 295 ALA A O 1
ATOM 2303 N N . ALA A 1 296 ? 1.178 0.160 7.052 1.00 97.25 296 ALA A N 1
ATOM 2304 C CA . ALA A 1 296 ? -0.001 0.848 6.550 1.00 97.25 296 ALA A CA 1
ATOM 2305 C C . ALA A 1 296 ? 0.395 1.901 5.515 1.00 97.25 296 ALA A C 1
ATOM 2307 O O . ALA A 1 296 ? 1.470 2.498 5.600 1.00 97.25 296 ALA A O 1
ATOM 2308 N N . VAL A 1 297 ? -0.476 2.136 4.538 1.00 97.44 297 VAL A N 1
ATOM 2309 C CA . VAL A 1 297 ? -0.324 3.216 3.562 1.00 97.44 297 VAL A CA 1
ATOM 2310 C C . VAL A 1 297 ? -1.392 4.265 3.834 1.00 97.44 297 VAL A C 1
ATOM 2312 O O . VAL A 1 297 ? -2.568 4.047 3.571 1.00 97.44 297 VAL A O 1
ATOM 2315 N N . HIS A 1 298 ? -0.951 5.418 4.326 1.00 96.38 298 HIS A N 1
ATOM 2316 C CA . HIS A 1 298 ? -1.785 6.591 4.564 1.00 96.38 298 HIS A CA 1
ATOM 2317 C C . HIS A 1 298 ? -1.536 7.599 3.428 1.00 96.38 298 HIS A C 1
ATOM 2319 O O . HIS A 1 298 ? -0.567 8.364 3.506 1.00 96.38 298 HIS A O 1
ATOM 2325 N N . PRO A 1 299 ? -2.297 7.536 2.315 1.00 95.50 299 PRO A N 1
ATOM 2326 C CA . PRO A 1 299 ? -2.001 8.291 1.096 1.00 95.50 299 PRO A CA 1
ATOM 2327 C C . PRO A 1 299 ? -1.983 9.812 1.277 1.00 95.50 299 PRO A C 1
ATOM 2329 O O . PRO A 1 299 ? -1.313 10.495 0.495 1.00 95.50 299 PRO A O 1
ATOM 2332 N N . LEU A 1 300 ? -2.695 10.347 2.273 1.00 96.06 300 LEU A N 1
ATOM 2333 C CA . LEU A 1 300 ? -2.738 11.784 2.540 1.00 96.06 300 LEU A CA 1
ATOM 2334 C C . LEU A 1 300 ? -1.714 12.196 3.602 1.00 96.06 300 LEU A C 1
ATOM 2336 O O . LEU A 1 300 ? -1.009 13.188 3.403 1.00 96.06 300 LEU A O 1
ATOM 2340 N N . TRP A 1 301 ? -1.552 11.415 4.674 1.00 93.50 301 TRP A N 1
ATOM 2341 C CA . TRP A 1 301 ? -0.509 11.645 5.680 1.00 93.50 301 TRP A CA 1
ATOM 2342 C C . TRP A 1 301 ? 0.900 11.611 5.081 1.00 93.50 301 TRP A C 1
ATOM 2344 O O . TRP A 1 301 ? 1.723 12.471 5.394 1.00 93.50 301 TRP A O 1
ATOM 2354 N N . CYS A 1 302 ? 1.178 10.691 4.148 1.00 93.69 302 CYS A N 1
ATOM 2355 C CA . CYS A 1 302 ? 2.506 10.577 3.534 1.00 93.69 302 CYS A CA 1
ATOM 2356 C C . CYS A 1 302 ? 2.890 11.769 2.631 1.00 93.69 302 CYS A C 1
ATOM 2358 O O . CYS A 1 302 ? 3.963 11.760 2.028 1.00 93.69 302 CYS A O 1
ATOM 2360 N N . LEU A 1 303 ? 2.015 12.772 2.487 1.00 94.00 303 LEU A N 1
ATOM 2361 C CA . LEU A 1 303 ? 2.319 14.050 1.836 1.00 94.00 303 LEU A CA 1
ATOM 2362 C C . LEU A 1 303 ? 3.000 15.045 2.790 1.00 94.00 303 LEU A C 1
ATOM 2364 O O . LEU A 1 303 ? 3.508 16.066 2.329 1.00 94.00 303 LEU A O 1
ATOM 2368 N N . ALA A 1 304 ? 3.013 14.787 4.101 1.00 91.75 304 ALA A N 1
ATOM 2369 C CA . ALA A 1 304 ? 3.828 15.549 5.037 1.00 91.75 304 ALA A CA 1
ATOM 2370 C C . ALA A 1 304 ? 5.316 15.294 4.746 1.00 91.75 304 ALA A C 1
ATOM 2372 O O . ALA A 1 304 ? 5.792 14.160 4.796 1.00 91.75 304 ALA A O 1
ATOM 2373 N N . ASN A 1 305 ? 6.058 16.356 4.429 1.00 88.12 305 ASN A N 1
ATOM 2374 C CA . ASN A 1 305 ? 7.494 16.248 4.191 1.00 88.12 305 ASN A CA 1
ATOM 2375 C C . ASN A 1 305 ? 8.253 16.130 5.515 1.00 88.12 305 ASN A C 1
ATOM 2377 O O . ASN A 1 305 ? 7.849 16.690 6.531 1.00 88.12 305 ASN A O 1
ATOM 2381 N N . HIS A 1 306 ? 9.377 15.417 5.485 1.00 85.75 306 HIS A N 1
ATOM 2382 C CA . HIS A 1 306 ? 10.239 15.249 6.649 1.00 85.75 306 HIS A CA 1
ATOM 2383 C C . HIS A 1 306 ? 10.926 16.565 7.048 1.00 8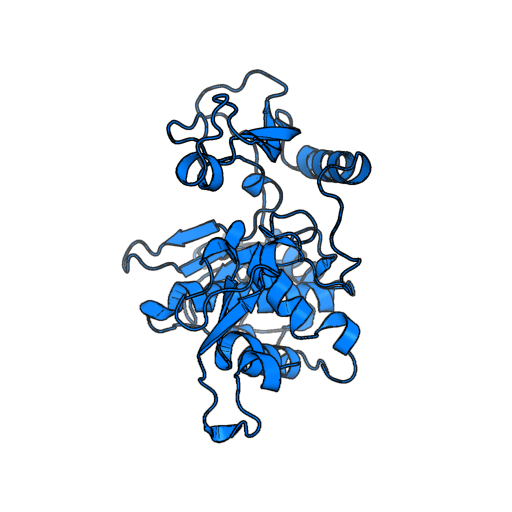5.75 306 HIS A C 1
ATOM 2385 O O . HIS A 1 306 ? 11.512 17.242 6.202 1.00 85.75 306 HIS A O 1
ATOM 2391 N N . ASP A 1 307 ? 10.927 16.855 8.349 1.00 81.88 307 ASP A N 1
ATOM 2392 C CA . ASP A 1 307 ? 11.766 17.863 8.995 1.00 81.88 307 ASP A CA 1
ATOM 2393 C C . ASP A 1 307 ? 12.503 17.208 10.179 1.00 81.88 307 ASP A C 1
ATOM 2395 O O . ASP A 1 307 ? 11.945 16.360 10.881 1.00 81.88 307 ASP A O 1
ATOM 2399 N N . CYS A 1 308 ? 13.765 17.583 10.391 1.00 84.12 308 CYS A N 1
ATOM 2400 C CA . CYS A 1 308 ? 14.554 17.136 11.539 1.00 84.12 308 CYS A CA 1
ATOM 2401 C C . CYS A 1 308 ? 14.082 17.778 12.858 1.00 84.12 308 CYS A C 1
ATOM 2403 O O . CYS A 1 308 ? 14.403 17.247 13.922 1.00 84.12 308 CYS A O 1
ATOM 2405 N N . ASP A 1 309 ? 13.371 18.909 12.789 1.00 85.94 309 ASP A N 1
ATOM 2406 C CA . ASP A 1 309 ? 12.747 19.611 13.920 1.00 85.94 309 ASP A CA 1
ATOM 2407 C C . ASP A 1 309 ? 11.247 19.832 13.624 1.00 85.94 309 ASP A C 1
ATOM 2409 O O . ASP A 1 309 ? 10.835 20.931 13.240 1.00 85.94 309 ASP A O 1
ATOM 2413 N N . PRO A 1 310 ? 10.426 18.765 13.695 1.00 84.31 310 PRO A N 1
ATOM 2414 C CA . PRO A 1 310 ? 9.055 18.793 13.203 1.00 84.31 310 PRO A CA 1
ATOM 2415 C C . PRO A 1 310 ? 8.138 19.665 14.070 1.00 84.31 310 PRO A C 1
ATOM 2417 O O . PRO A 1 310 ? 8.308 19.802 15.280 1.00 84.31 310 PRO A O 1
ATOM 2420 N N . ASN A 1 311 ? 7.101 20.219 13.442 1.00 82.62 311 ASN A N 1
ATOM 2421 C CA . ASN A 1 311 ? 6.048 20.998 14.101 1.00 82.62 311 ASN A CA 1
ATOM 2422 C C . ASN A 1 311 ? 4.744 20.202 14.328 1.00 82.62 311 ASN A C 1
ATOM 2424 O O . ASN A 1 311 ? 3.744 20.782 14.755 1.00 82.62 311 ASN A O 1
ATOM 2428 N N . GLY A 1 312 ? 4.756 18.896 14.053 1.00 73.62 312 GLY A N 1
ATOM 2429 C CA . GLY A 1 312 ? 3.654 17.960 14.261 1.00 73.62 312 GLY A CA 1
ATOM 2430 C C . GLY A 1 312 ? 4.160 16.515 14.287 1.00 73.62 312 GLY A C 1
ATOM 2431 O O . GLY A 1 312 ? 5.197 16.223 13.698 1.00 73.62 312 GLY A O 1
ATOM 2432 N N . ASP A 1 313 ? 3.421 15.630 14.957 1.00 75.75 313 ASP A N 1
ATOM 2433 C CA . ASP A 1 313 ? 3.798 14.230 15.191 1.00 75.75 313 ASP A CA 1
ATOM 2434 C C . ASP A 1 313 ? 2.635 13.273 14.848 1.00 75.75 313 ASP A C 1
ATOM 2436 O O . ASP A 1 313 ? 1.464 13.642 14.973 1.00 75.75 313 ASP A O 1
ATOM 2440 N N . GLU A 1 314 ? 2.958 12.039 14.439 1.00 74.75 314 GLU A N 1
ATOM 2441 C CA . GLU A 1 314 ? 2.002 10.924 14.285 1.00 74.75 314 GLU A CA 1
ATOM 2442 C C . GLU A 1 314 ? 1.717 10.299 15.664 1.00 74.75 314 GLU A C 1
ATOM 2444 O O . GLU A 1 314 ? 2.657 10.023 16.414 1.00 74.75 314 GLU A O 1
ATOM 2449 N N . ASN A 1 315 ? 0.440 10.072 15.997 1.00 59.53 315 ASN A N 1
ATOM 2450 C CA . ASN A 1 315 ? 0.006 9.437 17.254 1.00 59.53 315 ASN A CA 1
ATOM 2451 C C . ASN A 1 315 ? -0.599 8.052 17.023 1.00 59.53 315 ASN A C 1
ATOM 2453 O O . ASN A 1 315 ? -1.400 7.917 16.074 1.00 59.53 315 ASN A O 1
#

Solvent-accessible surface area (backbone atoms only — not comparable to full-atom values): 18708 Å² total; per-residue (Å²): 114,66,47,77,73,71,74,34,98,72,79,64,76,90,72,58,69,62,61,53,71,40,78,35,49,75,52,96,83,60,79,61,69,63,64,67,81,37,69,69,42,38,51,52,54,35,56,59,42,58,78,39,26,90,40,56,42,62,42,76,44,78,42,74,36,69,70,54,51,74,74,50,77,49,96,82,72,65,71,54,64,42,83,42,63,29,64,40,72,77,54,95,79,59,93,91,58,86,62,66,64,84,86,42,67,57,25,35,60,34,63,75,86,64,68,43,12,63,32,66,52,45,73,43,62,70,90,57,100,83,43,51,58,40,62,51,95,89,40,92,86,52,44,18,50,27,66,68,41,43,53,51,29,58,62,37,25,38,75,37,42,65,89,39,65,54,83,64,62,66,35,66,54,60,75,90,45,28,67,62,37,40,54,48,44,46,48,52,46,44,51,24,25,18,63,48,61,74,43,52,51,55,65,38,78,64,50,37,74,43,57,42,72,58,42,59,67,72,74,73,61,62,85,68,52,97,88,52,79,78,62,70,83,51,42,40,88,37,34,47,58,69,65,44,55,49,52,50,50,49,35,50,47,50,73,46,59,51,85,83,38,37,94,60,58,34,62,69,53,55,52,51,52,51,38,22,48,78,64,44,48,48,70,47,60,37,89,86,78,72,41,61,42,32,34,32,35,43,53,68,67,60,30,54,69,92,59,99,79,63,96,74,82,91,131